Protein AF-A0ABC8RGM2-F1 (afdb_monomer)

Sequence (335 aa):
MASVHEFRGGFRAALRDLQGFHIFLLTLHQKLDSLLRAFLNIINRTSTGDFDKEDLVVAESLSQATGASHNCPSPPIKERIIADNHPDLMDSELQRTAPKSSSSGSKESSDSGSPISRDNWHGKMSKGSGEPLRSLRMTSKLRDFHKLAKVDVELNKELEQWNEMLKNDAVKLCQENNFHTGFFECSDSNCVVDAYELKVRLEHILERIALISDAANTEKPSSISTNLFIGGALAARSVYTLQHLGITHILCLCSNEIGQSDSQNPELFEYKNFSICDNEDTNINEIFEEAHDFIDHVEQLGGKVLIHCFEGRSRSATLVLAYLMLRKLVQITST

InterPro domains:
  IPR000340 Dual specificity phosphatase, catalytic domain [PF00782] (229-328)
  IPR000387 Tyrosine-specific protein phosphatases domain [PS50056] (285-335)
  IPR016130 Protein-tyrosine phosphatase, active site [PS00383] (307-317)
  IPR020422 Dual specificity protein phosphatase domain [PS50054] (220-335)
  IPR020422 Dual specificity protein phosphatase domain [SM00195] (220-335)
  IPR029021 Protein-tyrosine phosphatase-like [G3DSA:3.90.190.10] (196-333)
  IPR029021 Protein-tyrosine phosphatase-like [SSF52799] (220-327)
  IPR035010 Dual specificity protein phosphatase PHS1 [PTHR47100] (3-331)

Nearest PDB structures (foldseek):
  7y4d-assembly2_B  TM=9.338E-01  e=6.447E-07  Homo sapiens
  2wgp-assembly1_A  TM=9.511E-01  e=9.010E-07  Homo sapiens
  2r0b-assembly1_A  TM=9.206E-01  e=7.622E-07  Homo sapiens
  4d3q-assembly1_B  TM=9.339E-01  e=9.010E-07  Homo sapiens
  4jnb-assembly1_A  TM=8.686E-01  e=2.815E-04  Homo sapiens

Solvent-accessible surface area (backbone atoms only — not comparable to full-atom values): 20950 Å² total; per-residue (Å²): 110,68,70,62,52,50,49,56,49,51,54,56,46,55,54,58,67,41,46,66,56,50,54,51,52,51,51,48,34,52,47,39,50,52,53,50,52,56,48,51,52,52,56,49,55,62,73,66,61,81,78,78,81,90,74,90,82,92,76,89,81,91,79,91,81,88,83,90,83,89,82,87,85,86,88,83,90,86,89,86,88,87,86,84,89,86,87,89,87,87,86,91,80,90,82,89,86,84,86,89,88,87,87,86,84,81,90,81,88,83,91,87,80,83,86,76,86,91,72,87,81,92,68,98,78,76,98,73,85,57,57,72,64,52,48,56,53,45,55,49,54,50,53,53,49,58,56,50,32,73,74,38,70,67,52,29,51,56,48,50,55,48,51,51,49,45,42,69,58,43,52,45,51,26,59,79,65,73,50,84,76,92,55,92,74,71,82,97,60,63,62,68,45,44,47,50,56,47,34,56,51,42,52,58,49,52,54,49,51,50,56,54,52,53,59,67,56,43,42,83,56,46,75,80,48,101,40,40,28,40,22,17,28,38,25,72,65,18,56,74,60,37,56,73,71,54,42,39,34,40,38,34,37,24,61,44,73,94,32,42,70,79,70,79,52,62,93,65,36,50,80,47,76,68,52,42,66,97,53,93,86,52,76,67,71,81,49,49,63,66,50,40,55,51,54,51,51,36,51,74,72,71,38,17,38,38,34,20,15,59,79,36,69,54,73,30,42,53,50,53,48,51,46,55,47,56,65,44,52,75,65,71,64,88,131

Radius of gyration: 34.79 Å; Cα contacts (8 Å, |Δi|>4): 262; chains: 1; bounding box: 66×93×110 Å

Organism: NCBI:txid185542

pLDDT: mean 73.41, std 26.47, range [24.8, 98.5]

Structure (mmCIF, N/CA/C/O backbone):
data_AF-A0ABC8RGM2-F1
#
_entry.id   AF-A0ABC8RGM2-F1
#
loop_
_atom_site.group_PDB
_atom_site.id
_atom_site.type_symbol
_atom_site.label_atom_id
_atom_site.label_alt_id
_atom_site.label_comp_id
_atom_site.label_asym_id
_atom_site.label_entity_id
_atom_site.label_seq_id
_atom_site.pdbx_PDB_ins_code
_atom_site.Cartn_x
_atom_site.Cartn_y
_atom_site.Cartn_z
_atom_site.occupancy
_atom_site.B_iso_or_equiv
_atom_site.auth_seq_id
_atom_site.auth_comp_id
_atom_site.auth_asym_id
_atom_site.auth_atom_id
_atom_site.pdbx_PDB_model_num
ATOM 1 N N . MET A 1 1 ? 0.551 -19.928 19.605 1.00 62.25 1 MET A N 1
ATOM 2 C CA . MET A 1 1 ? 0.802 -18.477 19.784 1.00 62.25 1 MET A CA 1
ATOM 3 C C . MET A 1 1 ? 2.265 -18.119 19.545 1.00 62.25 1 MET A C 1
ATOM 5 O O . MET A 1 1 ? 2.509 -17.422 18.572 1.00 62.25 1 MET A O 1
ATOM 9 N N . ALA A 1 2 ? 3.224 -18.619 20.340 1.00 76.94 2 ALA A N 1
ATOM 10 C CA . ALA A 1 2 ? 4.649 -18.263 20.214 1.00 76.94 2 ALA A CA 1
ATOM 11 C C . ALA A 1 2 ? 5.220 -18.392 18.784 1.00 76.94 2 ALA A C 1
ATOM 13 O O . ALA A 1 2 ? 5.702 -17.405 18.243 1.00 76.94 2 ALA A O 1
ATOM 14 N N . SER A 1 3 ? 5.053 -19.545 18.126 1.00 79.12 3 SER A N 1
ATOM 15 C CA . SER A 1 3 ? 5.546 -19.786 16.756 1.00 79.12 3 SER A CA 1
ATOM 16 C C . SER A 1 3 ? 4.994 -18.816 15.699 1.00 79.12 3 SER A C 1
ATOM 18 O O . SER A 1 3 ? 5.707 -18.420 14.783 1.00 79.12 3 SER A O 1
ATOM 20 N N . VAL A 1 4 ? 3.736 -18.382 15.833 1.00 79.12 4 VAL A N 1
ATOM 21 C CA . VAL A 1 4 ? 3.117 -17.392 14.930 1.00 79.12 4 VAL A CA 1
ATOM 22 C C . VAL A 1 4 ? 3.703 -15.999 15.169 1.00 79.12 4 VAL A C 1
ATOM 24 O O . VAL A 1 4 ? 3.927 -15.252 14.219 1.00 79.12 4 VAL A O 1
ATOM 27 N N . HIS A 1 5 ? 3.975 -15.648 16.428 1.00 80.31 5 HIS A N 1
ATOM 28 C CA . HIS A 1 5 ? 4.626 -14.388 16.778 1.00 80.31 5 HIS A CA 1
ATOM 29 C C . HIS A 1 5 ? 6.078 -14.346 16.280 1.00 80.31 5 HIS A C 1
ATOM 31 O O . HIS A 1 5 ? 6.492 -13.359 15.677 1.00 80.31 5 HIS A O 1
ATOM 37 N N . GLU A 1 6 ? 6.824 -15.434 16.473 1.00 86.00 6 GLU A N 1
ATOM 38 C CA . GLU A 1 6 ? 8.200 -15.604 16.001 1.00 86.00 6 GLU A CA 1
ATOM 39 C C . GLU A 1 6 ? 8.291 -15.523 14.471 1.00 86.00 6 GLU A C 1
ATOM 41 O O . GLU A 1 6 ? 9.055 -14.709 13.952 1.00 86.00 6 GLU A O 1
ATOM 46 N N . PHE A 1 7 ? 7.425 -16.245 13.747 1.00 86.56 7 PHE A N 1
ATOM 47 C CA . PHE A 1 7 ? 7.317 -16.142 12.287 1.00 86.56 7 PHE A CA 1
ATOM 48 C C . PHE A 1 7 ? 7.040 -14.702 11.827 1.00 86.56 7 PHE A C 1
ATOM 50 O O . PHE A 1 7 ? 7.736 -14.186 10.954 1.00 86.56 7 PHE A O 1
ATOM 57 N N . ARG A 1 8 ? 6.071 -14.008 12.445 1.00 81.81 8 ARG A N 1
ATOM 58 C CA . ARG A 1 8 ? 5.766 -12.596 12.134 1.00 81.81 8 ARG A CA 1
ATOM 59 C C . ARG A 1 8 ? 6.917 -11.647 12.485 1.00 81.81 8 ARG A C 1
ATOM 61 O O . ARG A 1 8 ? 7.062 -10.606 11.847 1.00 81.81 8 ARG A O 1
ATOM 68 N N . GLY A 1 9 ? 7.716 -11.972 13.501 1.00 84.44 9 GLY A N 1
ATOM 69 C CA . GLY A 1 9 ? 8.935 -11.249 13.858 1.00 84.44 9 GLY A CA 1
ATOM 70 C C . GLY A 1 9 ? 10.013 -11.397 12.785 1.00 84.44 9 GLY A C 1
ATOM 71 O O . GLY A 1 9 ? 10.476 -10.391 12.249 1.00 84.44 9 GLY A O 1
ATOM 72 N N . GLY A 1 10 ? 10.346 -12.640 12.423 1.00 87.62 10 GLY A N 1
ATOM 73 C CA . GLY A 1 10 ? 11.334 -12.963 11.388 1.00 87.62 10 GLY A CA 1
ATOM 74 C C . GLY A 1 10 ? 10.945 -12.443 10.002 1.00 87.62 10 GLY A C 1
ATOM 75 O O . GLY A 1 10 ? 11.763 -11.826 9.328 1.00 87.62 10 GLY A O 1
ATOM 76 N N . PHE A 1 11 ? 9.676 -12.579 9.610 1.00 86.69 11 PHE A N 1
ATOM 77 C CA . PHE A 1 11 ? 9.160 -12.047 8.345 1.00 86.69 11 PHE A CA 1
ATOM 78 C C . PHE A 1 11 ? 9.291 -10.517 8.259 1.00 86.69 11 PHE A C 1
ATOM 80 O O . PHE A 1 11 ? 9.793 -9.988 7.268 1.00 86.69 11 PHE A O 1
ATOM 87 N N . ARG A 1 12 ? 8.931 -9.793 9.331 1.00 85.69 12 ARG A N 1
ATOM 88 C CA . ARG A 1 12 ? 9.128 -8.334 9.405 1.00 85.69 12 ARG A CA 1
ATOM 89 C C . ARG A 1 12 ? 10.605 -7.932 9.487 1.00 85.69 12 ARG A C 1
ATOM 91 O O . ARG A 1 12 ? 10.917 -6.802 9.132 1.00 85.69 12 ARG A O 1
ATOM 98 N N . ALA A 1 13 ? 11.502 -8.806 9.951 1.00 86.25 13 ALA A N 1
ATOM 99 C CA . ALA A 1 13 ? 12.946 -8.573 9.899 1.00 86.25 13 ALA A CA 1
ATOM 100 C C . ALA A 1 13 ? 13.480 -8.685 8.466 1.00 86.25 13 ALA A C 1
ATOM 102 O O . ALA A 1 13 ? 14.018 -7.705 7.960 1.00 86.25 13 ALA A O 1
ATOM 103 N N . ALA A 1 14 ? 13.188 -9.791 7.777 1.00 86.12 14 ALA A N 1
ATOM 104 C CA . ALA A 1 14 ? 13.587 -10.002 6.385 1.00 86.12 14 ALA A CA 1
ATOM 105 C C . ALA A 1 14 ? 13.099 -8.883 5.440 1.00 86.12 14 ALA A C 1
ATOM 107 O O . ALA A 1 14 ? 13.785 -8.532 4.485 1.00 86.12 14 ALA A O 1
ATOM 108 N N . LEU A 1 15 ? 11.938 -8.275 5.717 1.00 85.06 15 LEU A N 1
ATOM 109 C CA . LEU A 1 15 ? 11.440 -7.124 4.952 1.00 85.06 15 LEU A CA 1
ATOM 110 C C . LEU A 1 15 ? 12.195 -5.813 5.213 1.00 85.06 15 LEU A C 1
ATOM 112 O O . LEU A 1 15 ? 12.282 -4.988 4.307 1.00 85.06 15 LEU A O 1
ATOM 116 N N . ARG A 1 16 ? 12.776 -5.619 6.405 1.00 84.12 16 ARG A N 1
ATOM 117 C CA . ARG A 1 16 ? 13.704 -4.499 6.647 1.00 84.12 16 ARG A CA 1
ATOM 118 C C . ARG A 1 16 ? 15.019 -4.723 5.910 1.00 84.12 16 ARG A C 1
ATOM 120 O O . ARG A 1 16 ? 15.523 -3.796 5.288 1.00 84.12 16 ARG A O 1
ATOM 127 N N . ASP A 1 17 ? 15.516 -5.957 5.897 1.00 83.81 17 ASP A N 1
ATOM 128 C CA . ASP A 1 17 ? 16.730 -6.316 5.155 1.00 83.81 17 ASP A CA 1
ATOM 129 C C . ASP A 1 17 ? 16.524 -6.139 3.633 1.00 83.81 17 ASP A C 1
ATOM 131 O O . ASP A 1 17 ? 17.412 -5.669 2.920 1.00 83.81 17 ASP A O 1
ATOM 135 N N . LEU A 1 18 ? 15.307 -6.403 3.137 1.00 85.44 18 LEU A N 1
ATOM 136 C CA . LEU A 1 18 ? 14.903 -6.157 1.748 1.00 85.44 18 LEU A CA 1
ATOM 137 C C . LEU A 1 18 ? 14.830 -4.661 1.378 1.00 85.44 18 LEU A C 1
ATOM 139 O O . LEU A 1 18 ? 14.881 -4.331 0.193 1.00 85.44 18 LEU A O 1
ATOM 143 N N . GLN A 1 19 ? 14.729 -3.742 2.347 1.00 84.88 19 GLN A N 1
ATOM 144 C CA . GLN A 1 19 ? 14.492 -2.315 2.089 1.00 84.88 19 GLN A CA 1
ATOM 145 C C . GLN A 1 19 ? 15.606 -1.669 1.248 1.00 84.88 19 GLN A C 1
ATOM 147 O O . GLN A 1 19 ? 15.312 -0.908 0.325 1.00 84.88 19 GLN A O 1
ATOM 152 N N . GLY A 1 20 ? 16.875 -2.001 1.513 1.00 85.25 20 GLY A N 1
ATOM 153 C CA . GLY A 1 20 ? 18.005 -1.497 0.721 1.00 85.25 20 GLY A CA 1
ATOM 154 C C . GLY A 1 20 ? 17.946 -1.965 -0.737 1.00 85.25 20 GLY A C 1
ATOM 155 O O . GLY A 1 20 ? 18.106 -1.168 -1.662 1.00 85.25 20 GLY A O 1
ATOM 156 N N . PHE A 1 21 ? 17.614 -3.241 -0.949 1.00 89.44 21 PHE A N 1
ATOM 157 C CA . PHE A 1 21 ? 17.437 -3.805 -2.287 1.00 89.44 21 PHE A CA 1
ATOM 158 C C . PHE A 1 21 ? 16.212 -3.217 -3.005 1.00 89.44 21 PHE A C 1
ATOM 160 O O . PHE A 1 21 ? 16.280 -2.922 -4.195 1.00 89.44 21 PHE A O 1
ATOM 167 N N . HIS A 1 22 ? 15.114 -2.956 -2.291 1.00 91.69 22 HIS A N 1
ATOM 168 C CA . HIS A 1 22 ? 13.931 -2.295 -2.847 1.00 91.69 22 HIS A CA 1
ATOM 169 C C . HIS A 1 22 ? 14.238 -0.877 -3.360 1.00 91.69 22 HIS A C 1
ATOM 171 O O . HIS A 1 22 ? 13.825 -0.533 -4.467 1.00 91.69 22 HIS A O 1
ATOM 177 N N . ILE A 1 23 ? 15.017 -0.080 -2.614 1.00 93.19 23 ILE A N 1
ATOM 178 C CA . ILE A 1 23 ? 15.467 1.257 -3.046 1.00 93.19 23 ILE A CA 1
ATOM 179 C C . ILE A 1 23 ? 16.320 1.163 -4.322 1.00 93.19 23 ILE A C 1
ATOM 181 O O . ILE A 1 23 ? 16.121 1.941 -5.259 1.00 93.19 23 ILE A O 1
ATOM 185 N N . PHE A 1 24 ? 17.227 0.185 -4.396 1.00 95.38 24 PHE A N 1
ATOM 186 C CA . PHE A 1 24 ? 18.003 -0.090 -5.607 1.00 95.38 24 PHE A CA 1
ATOM 187 C C . PHE A 1 24 ? 17.099 -0.438 -6.807 1.00 95.38 24 PHE A C 1
ATOM 189 O O . PHE A 1 24 ? 17.214 0.192 -7.860 1.00 95.38 24 PHE A O 1
ATOM 196 N N . LEU A 1 25 ? 16.150 -1.370 -6.644 1.00 95.81 25 LEU A N 1
ATOM 197 C CA . LEU A 1 25 ? 15.228 -1.779 -7.714 1.00 95.81 25 LEU A CA 1
ATOM 198 C C . LEU A 1 25 ? 14.332 -0.623 -8.193 1.00 95.81 25 LEU A C 1
ATOM 200 O O . LEU A 1 25 ? 14.119 -0.484 -9.398 1.00 95.81 25 LEU A O 1
ATOM 204 N N . LEU A 1 26 ? 13.845 0.223 -7.275 1.00 96.44 26 LEU A N 1
ATOM 205 C CA . LEU A 1 26 ? 13.111 1.453 -7.602 1.00 96.44 26 LEU A CA 1
ATOM 206 C C . LEU A 1 26 ? 13.970 2.405 -8.441 1.00 96.44 26 LEU A C 1
ATOM 208 O O . LEU A 1 26 ? 13.517 2.903 -9.470 1.00 96.44 26 LEU A O 1
ATOM 212 N N . THR A 1 27 ? 15.218 2.632 -8.026 1.00 97.44 27 THR A N 1
ATOM 213 C CA . THR A 1 27 ? 16.155 3.531 -8.719 1.00 97.44 27 THR A CA 1
ATOM 214 C C . THR A 1 27 ? 16.462 3.030 -10.132 1.00 97.44 27 THR A C 1
ATOM 216 O O . THR A 1 27 ? 16.439 3.806 -11.091 1.00 97.44 27 THR A O 1
ATOM 219 N N . LEU A 1 28 ? 16.692 1.721 -10.286 1.00 97.50 28 LEU A N 1
ATOM 220 C CA . LEU A 1 28 ? 16.926 1.087 -11.582 1.00 97.50 28 LEU A CA 1
ATOM 221 C C . LEU A 1 28 ? 15.691 1.174 -12.495 1.00 97.50 28 LEU A C 1
ATOM 223 O O . LEU A 1 28 ? 15.823 1.540 -13.664 1.00 97.50 28 LEU A O 1
ATOM 227 N N . HIS A 1 29 ? 14.489 0.903 -11.969 1.00 97.81 29 HIS A N 1
ATOM 228 C CA . HIS A 1 29 ? 13.231 1.054 -12.714 1.00 97.81 29 HIS A CA 1
ATOM 229 C C . HIS A 1 29 ?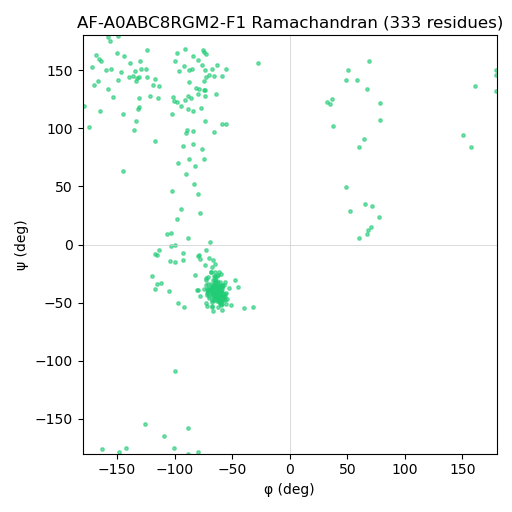 13.018 2.497 -13.187 1.00 97.81 29 HIS A C 1
ATOM 231 O O . HIS A 1 29 ? 12.742 2.704 -14.367 1.00 97.81 29 HIS A O 1
ATOM 237 N N . GLN A 1 30 ? 13.232 3.490 -12.318 1.00 97.88 30 GLN A N 1
ATOM 238 C CA . GLN A 1 30 ? 13.099 4.911 -12.662 1.00 97.88 30 GLN A CA 1
ATOM 239 C C . GLN A 1 30 ? 14.084 5.350 -13.754 1.00 97.88 30 GLN A C 1
ATOM 241 O O . GLN A 1 30 ? 13.695 6.076 -14.673 1.00 97.88 30 GLN A O 1
ATOM 246 N N . LYS A 1 31 ? 15.346 4.896 -13.693 1.00 97.62 31 LYS A N 1
ATOM 247 C CA . LYS A 1 31 ? 16.336 5.165 -14.748 1.00 97.62 31 LYS A CA 1
ATOM 248 C C . LYS A 1 31 ? 15.927 4.537 -16.080 1.00 97.62 31 LYS A C 1
ATOM 250 O O . LYS A 1 31 ? 15.906 5.238 -17.088 1.00 97.62 31 LYS A O 1
ATOM 255 N N . LEU A 1 32 ? 15.545 3.257 -16.085 1.00 97.19 32 LEU A N 1
ATOM 256 C CA . LEU A 1 32 ? 15.083 2.566 -17.295 1.00 97.19 32 LEU A CA 1
ATOM 257 C C . LEU A 1 32 ? 13.829 3.223 -17.888 1.00 97.19 32 LEU A C 1
ATOM 259 O O . LEU A 1 32 ? 13.763 3.422 -19.097 1.00 97.19 32 LEU A O 1
ATOM 263 N N . ASP A 1 33 ? 12.863 3.620 -17.059 1.00 96.94 33 ASP A N 1
ATOM 264 C CA . ASP A 1 33 ? 11.657 4.324 -17.504 1.00 96.94 33 ASP A CA 1
ATOM 265 C C . ASP A 1 33 ? 11.976 5.700 -18.121 1.00 96.94 33 ASP A C 1
ATOM 267 O O . ASP A 1 33 ? 11.432 6.052 -19.167 1.00 96.94 33 ASP A O 1
ATOM 271 N N . SER A 1 34 ? 12.915 6.451 -17.533 1.00 97.31 34 SER A N 1
ATOM 272 C CA . SER A 1 34 ? 13.406 7.718 -18.095 1.00 97.31 34 SER A CA 1
ATOM 273 C C . SER A 1 34 ? 14.091 7.520 -19.455 1.00 97.31 34 SER A C 1
ATOM 275 O O . SER A 1 34 ? 13.760 8.205 -20.427 1.00 97.31 34 SER A O 1
ATOM 277 N N . LEU A 1 35 ? 14.986 6.530 -19.557 1.00 96.12 35 LEU A N 1
ATOM 278 C CA . LEU A 1 35 ? 15.671 6.165 -20.801 1.00 96.12 35 LEU A CA 1
ATOM 279 C C . LEU A 1 35 ? 14.677 5.734 -21.888 1.00 96.12 35 LEU A C 1
ATOM 281 O O . LEU A 1 35 ? 14.774 6.186 -23.028 1.00 96.12 35 LEU A O 1
ATOM 285 N N . LEU A 1 36 ? 13.688 4.906 -21.548 1.00 95.12 36 LEU A N 1
ATOM 286 C CA . LEU A 1 36 ? 12.663 4.449 -22.489 1.00 95.12 36 LEU A CA 1
ATOM 287 C C . LEU A 1 36 ? 11.724 5.587 -22.915 1.00 95.12 36 LEU A C 1
ATOM 289 O O . LEU A 1 36 ? 11.337 5.641 -24.081 1.00 95.12 36 LEU A O 1
ATOM 293 N N . ARG A 1 37 ? 11.412 6.547 -22.032 1.00 94.62 37 ARG A N 1
ATOM 294 C CA . ARG A 1 37 ? 10.703 7.784 -22.412 1.00 94.62 37 ARG A CA 1
ATOM 295 C C . ARG A 1 37 ? 11.515 8.627 -23.401 1.00 94.62 37 ARG A C 1
ATOM 297 O O . ARG A 1 37 ? 10.947 9.093 -24.387 1.00 94.62 37 ARG A O 1
ATOM 304 N N . ALA A 1 38 ? 12.827 8.769 -23.199 1.00 93.06 38 ALA A N 1
ATOM 305 C CA . ALA A 1 38 ? 13.705 9.429 -24.169 1.00 93.06 38 ALA A CA 1
ATOM 306 C C . ALA A 1 38 ? 13.737 8.682 -25.518 1.00 93.06 38 ALA A C 1
ATOM 308 O O . ALA A 1 38 ? 13.621 9.310 -26.570 1.00 93.06 38 ALA A O 1
ATOM 309 N N . PHE A 1 39 ? 13.786 7.345 -25.498 1.00 92.19 39 PHE A N 1
ATOM 310 C CA . PHE A 1 39 ? 13.741 6.529 -26.714 1.00 92.19 39 PHE A CA 1
ATOM 311 C C . PHE A 1 39 ? 12.421 6.667 -27.481 1.00 92.19 39 PHE A C 1
ATOM 313 O O . PHE A 1 39 ? 12.408 6.787 -28.703 1.00 92.19 39 PHE A O 1
ATOM 320 N N . LEU A 1 40 ? 11.284 6.699 -26.781 1.00 90.12 40 LEU A N 1
ATOM 321 C CA . LEU A 1 40 ? 9.981 6.897 -27.419 1.00 90.12 40 LEU A CA 1
ATOM 322 C C . LEU A 1 40 ? 9.896 8.246 -28.153 1.00 90.12 40 LEU A C 1
ATOM 324 O O . LEU A 1 40 ? 9.252 8.311 -29.200 1.00 90.12 40 LEU A O 1
ATOM 328 N N . ASN A 1 41 ? 10.582 9.287 -27.670 1.00 88.75 41 ASN A N 1
ATOM 329 C CA . ASN A 1 41 ? 10.670 10.572 -28.370 1.00 88.75 41 ASN A CA 1
ATOM 330 C C . ASN A 1 41 ? 11.473 10.476 -29.680 1.00 88.75 41 ASN A C 1
ATOM 332 O O . ASN A 1 41 ? 11.071 11.101 -30.660 1.00 88.75 41 ASN A O 1
ATOM 336 N N . ILE A 1 42 ? 12.541 9.666 -29.724 1.00 88.50 42 ILE A N 1
ATOM 337 C CA . ILE A 1 42 ? 13.277 9.341 -30.962 1.00 88.50 42 ILE A CA 1
ATOM 338 C C . ILE A 1 42 ? 12.324 8.687 -31.972 1.00 88.50 42 ILE A C 1
ATOM 340 O O . ILE A 1 42 ? 12.093 9.250 -33.040 1.00 88.50 42 ILE A O 1
ATOM 344 N N . ILE A 1 43 ? 11.663 7.578 -31.599 1.00 86.56 43 ILE A N 1
ATOM 345 C CA . ILE A 1 43 ? 10.723 6.874 -32.497 1.00 86.56 43 ILE A CA 1
ATOM 346 C C . ILE A 1 43 ? 9.621 7.814 -33.013 1.00 86.56 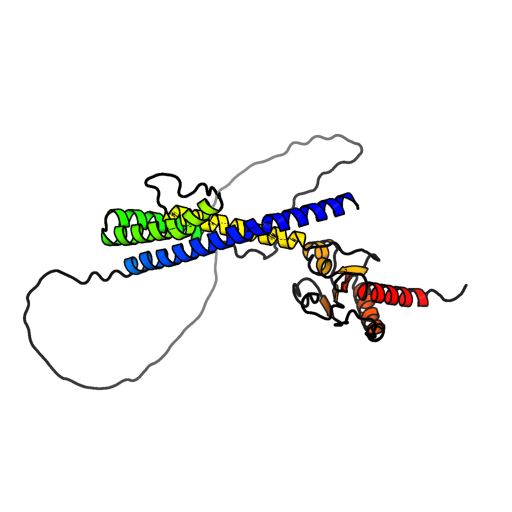43 ILE A C 1
ATOM 348 O O . ILE A 1 43 ? 9.220 7.738 -34.176 1.00 86.56 43 ILE A O 1
ATOM 352 N N . ASN A 1 44 ? 9.090 8.673 -32.140 1.00 83.88 44 ASN A N 1
ATOM 353 C CA . ASN A 1 44 ? 8.005 9.576 -32.506 1.00 83.88 44 ASN A CA 1
ATOM 354 C C . ASN A 1 44 ? 8.473 10.630 -33.521 1.00 83.88 44 ASN A C 1
ATOM 356 O O . ASN A 1 44 ? 7.770 10.820 -34.513 1.00 83.88 44 ASN A O 1
ATOM 360 N N . ARG A 1 45 ? 9.669 11.222 -33.345 1.00 81.81 45 ARG A N 1
ATOM 361 C CA . ARG A 1 45 ? 10.280 12.142 -34.327 1.00 81.81 45 ARG A CA 1
ATOM 362 C C . ARG A 1 45 ? 10.412 11.489 -35.704 1.00 81.81 45 ARG A C 1
ATOM 364 O O . ARG A 1 45 ? 10.004 12.098 -36.688 1.00 81.81 45 ARG A O 1
ATOM 371 N N . THR A 1 46 ? 10.876 10.237 -35.765 1.00 71.19 46 THR A N 1
ATOM 372 C CA . THR A 1 46 ? 10.958 9.459 -37.016 1.00 71.19 46 THR A CA 1
ATOM 373 C C . THR A 1 46 ? 9.587 9.257 -37.671 1.00 71.19 46 THR A C 1
ATOM 375 O O . THR A 1 46 ? 9.461 9.325 -38.889 1.00 71.19 46 THR A O 1
ATOM 378 N N . SER A 1 47 ? 8.535 9.013 -36.878 1.00 64.69 47 SER A N 1
ATOM 379 C CA . SER A 1 47 ? 7.183 8.760 -37.406 1.00 64.69 47 SER A CA 1
ATOM 380 C C . SER A 1 47 ? 6.466 10.000 -37.956 1.00 64.69 47 SER A C 1
ATOM 382 O O . SER A 1 47 ? 5.513 9.858 -38.717 1.00 64.69 47 SER A O 1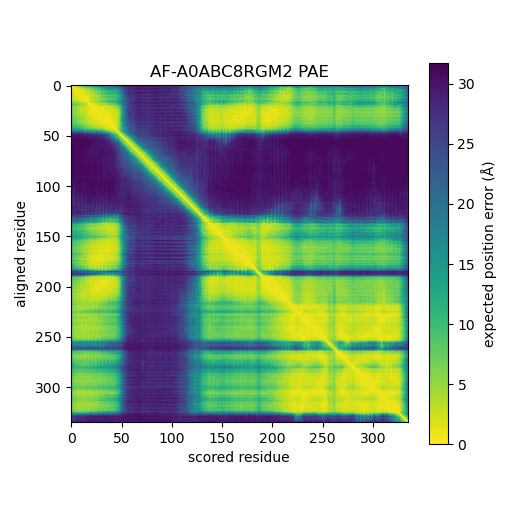
ATOM 384 N N . THR A 1 48 ? 6.931 11.198 -37.597 1.00 56.97 48 THR A N 1
ATOM 385 C CA . THR A 1 48 ? 6.485 12.493 -38.142 1.00 56.97 48 THR A CA 1
ATOM 386 C C . THR A 1 48 ? 7.422 13.023 -39.234 1.00 56.97 48 THR A C 1
ATOM 388 O O . THR A 1 48 ? 7.466 14.227 -39.455 1.00 56.97 48 THR A O 1
ATOM 391 N N . GLY A 1 49 ? 8.199 12.140 -39.875 1.00 50.91 49 GLY A N 1
ATOM 392 C CA . GLY A 1 49 ? 9.241 12.480 -40.844 1.00 50.91 49 GLY A CA 1
ATOM 393 C C . GLY A 1 49 ? 8.757 13.338 -42.013 1.00 50.91 49 GLY A C 1
ATOM 394 O O . GLY A 1 49 ? 8.148 12.842 -42.961 1.00 50.91 49 GLY A O 1
ATOM 395 N N . ASP A 1 50 ? 9.097 14.618 -41.927 1.00 42.22 50 ASP A N 1
ATOM 396 C CA . ASP A 1 50 ? 9.063 15.602 -42.996 1.00 42.22 50 ASP A CA 1
ATOM 397 C C . ASP A 1 50 ? 10.106 15.214 -44.061 1.00 42.22 50 ASP A C 1
ATOM 399 O O . ASP A 1 50 ? 11.302 15.457 -43.903 1.00 42.22 50 ASP A O 1
ATOM 403 N N . PHE A 1 51 ? 9.666 14.525 -45.118 1.00 43.59 51 PHE A N 1
ATOM 404 C CA . PHE A 1 51 ? 10.468 14.319 -46.326 1.00 43.59 51 PHE A CA 1
ATOM 405 C C . PHE A 1 51 ? 10.243 15.505 -47.259 1.00 43.59 51 PHE A C 1
ATOM 407 O O . PHE A 1 51 ? 9.535 15.395 -48.267 1.00 43.59 51 PHE A O 1
ATOM 414 N N . ASP A 1 52 ? 10.823 16.647 -46.894 1.00 39.53 52 ASP A N 1
ATOM 415 C CA . ASP A 1 52 ? 10.801 17.818 -47.756 1.00 39.53 52 ASP A CA 1
ATOM 416 C C . ASP A 1 52 ? 11.585 17.501 -49.041 1.00 39.53 52 ASP A C 1
ATOM 418 O O . ASP A 1 52 ? 12.672 16.916 -49.020 1.00 39.53 52 ASP A O 1
ATOM 422 N N . LYS A 1 53 ? 10.959 17.772 -50.187 1.00 38.72 53 LYS A N 1
ATOM 423 C CA . LYS A 1 53 ? 11.362 17.189 -51.473 1.00 38.72 53 LYS A CA 1
ATOM 424 C C . LYS A 1 53 ? 12.609 17.861 -52.042 1.00 38.72 53 LYS A C 1
ATOM 426 O O . LYS A 1 53 ? 12.523 18.984 -52.535 1.00 38.72 53 LYS A O 1
ATOM 431 N N . GLU A 1 54 ? 13.686 17.101 -52.190 1.00 43.75 54 GLU A N 1
ATOM 432 C CA . GLU A 1 54 ? 14.591 17.292 -53.324 1.00 43.75 54 GLU A CA 1
ATOM 433 C C . GLU A 1 54 ? 14.132 16.401 -54.485 1.00 43.75 54 GLU A C 1
ATOM 435 O O . GLU A 1 54 ? 14.460 15.221 -54.527 1.00 43.75 54 GLU A O 1
ATOM 440 N N . ASP A 1 55 ? 13.357 16.964 -55.421 1.00 33.38 55 ASP A N 1
ATOM 441 C CA . ASP A 1 55 ? 13.648 16.761 -56.847 1.00 33.38 55 ASP A CA 1
ATOM 442 C C . ASP A 1 55 ? 12.935 17.772 -57.767 1.00 33.38 55 ASP A C 1
ATOM 444 O O . ASP A 1 55 ? 11.941 18.406 -57.404 1.00 33.38 55 ASP A O 1
ATOM 448 N N . LEU A 1 56 ? 13.500 17.937 -58.965 1.00 36.78 56 LEU A N 1
ATOM 449 C CA . LEU A 1 56 ? 13.210 18.984 -59.954 1.00 36.78 56 LEU A CA 1
ATOM 450 C C . LEU A 1 56 ? 11.729 19.093 -60.391 1.00 36.78 56 LEU A C 1
ATOM 452 O O . LEU A 1 56 ? 11.048 18.088 -60.572 1.00 36.78 56 LEU A O 1
ATOM 456 N N . VAL A 1 57 ? 11.305 20.309 -60.776 1.00 29.53 57 VAL A N 1
ATOM 457 C CA . VAL A 1 57 ? 10.944 20.648 -62.178 1.00 29.53 57 VAL A CA 1
ATOM 458 C C . VAL A 1 57 ? 10.734 22.163 -62.349 1.00 29.53 57 VAL A C 1
ATOM 460 O O . VAL A 1 57 ? 10.098 22.828 -61.537 1.00 29.53 57 VAL A O 1
ATOM 463 N N . VAL A 1 58 ? 11.259 22.699 -63.454 1.00 35.47 58 VAL A N 1
ATOM 464 C CA . VAL A 1 58 ? 11.026 24.071 -63.930 1.00 35.47 58 VAL A CA 1
ATOM 465 C C . VAL A 1 58 ? 9.619 24.201 -64.519 1.00 35.47 58 VAL A C 1
ATOM 467 O O . VAL A 1 58 ? 9.289 23.479 -65.457 1.00 35.47 58 VAL A O 1
ATOM 470 N N . ALA A 1 59 ? 8.845 25.189 -64.067 1.00 26.89 59 ALA A N 1
ATOM 471 C CA . ALA A 1 59 ? 7.788 25.802 -64.872 1.00 26.89 59 ALA A CA 1
ATOM 472 C C . ALA A 1 59 ? 7.518 27.243 -64.414 1.00 26.89 59 ALA A C 1
ATOM 474 O O . ALA A 1 59 ? 7.257 27.507 -63.241 1.00 26.89 59 ALA A O 1
ATOM 475 N N . GLU A 1 60 ? 7.565 28.178 -65.358 1.00 28.78 60 GLU A N 1
ATOM 476 C CA . GLU A 1 60 ? 7.086 29.546 -65.173 1.00 28.78 60 GLU A CA 1
ATOM 477 C C . GLU A 1 60 ? 5.561 29.554 -64.974 1.00 28.78 60 GLU A C 1
ATOM 479 O O . GLU A 1 60 ? 4.843 28.828 -65.662 1.00 28.78 60 GLU A O 1
ATOM 484 N N . SER A 1 61 ? 5.036 30.462 -64.147 1.00 28.27 61 SER A N 1
ATOM 485 C CA . SER A 1 61 ? 4.190 31.558 -64.660 1.00 28.27 61 SER A CA 1
ATOM 486 C C . SER A 1 61 ? 3.682 32.474 -63.551 1.00 28.27 61 SER A C 1
ATOM 488 O O . SER A 1 61 ? 3.117 32.055 -62.544 1.00 28.27 61 SER A O 1
ATOM 490 N N . LEU A 1 62 ? 3.841 33.768 -63.799 1.00 26.67 62 LEU A N 1
ATOM 491 C CA . LEU A 1 62 ? 3.314 34.867 -63.005 1.00 26.67 62 LEU A CA 1
ATOM 492 C C . LEU A 1 62 ? 1.829 35.101 -63.337 1.00 26.67 62 LEU A C 1
ATOM 494 O O . LEU A 1 62 ? 1.501 35.313 -64.501 1.00 26.67 62 LEU A O 1
ATOM 498 N N . SER A 1 63 ? 0.941 35.182 -62.342 1.00 30.48 63 SER A N 1
ATOM 499 C CA . SER A 1 63 ? -0.229 36.081 -62.419 1.00 30.48 63 SER A CA 1
ATOM 500 C C . SER A 1 63 ? -0.897 36.300 -61.058 1.00 30.48 63 SER A C 1
ATOM 502 O O . SER A 1 63 ? -1.473 35.400 -60.456 1.00 30.48 63 SER A O 1
ATOM 504 N N . GLN A 1 64 ? -0.848 37.546 -60.585 1.00 29.27 64 GLN A N 1
ATOM 505 C CA . GLN A 1 64 ? -1.756 38.042 -59.554 1.00 29.27 64 GLN A CA 1
ATOM 506 C C . GLN A 1 64 ? -3.137 38.287 -60.176 1.00 29.27 64 GLN A C 1
ATOM 508 O O . GLN A 1 64 ? -3.222 38.875 -61.253 1.00 29.27 64 GLN A O 1
ATOM 513 N N . ALA A 1 65 ? -4.210 37.960 -59.456 1.00 27.61 65 ALA A N 1
ATOM 514 C CA . ALA A 1 65 ? -5.520 38.567 -59.674 1.00 27.61 65 ALA A CA 1
ATOM 515 C C . ALA A 1 65 ? -6.249 38.727 -58.333 1.00 27.61 65 ALA A C 1
ATOM 517 O O . ALA A 1 65 ? -6.612 37.758 -57.670 1.00 27.61 65 ALA A O 1
ATOM 518 N N . THR A 1 66 ? -6.428 39.978 -57.921 1.00 26.80 66 THR A N 1
ATOM 519 C CA . THR A 1 66 ? -7.233 40.388 -56.769 1.00 26.80 66 THR A CA 1
ATOM 520 C C . THR A 1 66 ? -8.729 40.249 -57.067 1.00 26.80 66 THR A C 1
ATOM 522 O O . THR A 1 66 ? -9.178 40.553 -58.168 1.00 26.80 66 THR A O 1
ATOM 525 N N . GLY A 1 67 ? -9.529 39.857 -56.071 1.00 27.22 67 GLY A N 1
ATOM 526 C CA . GLY A 1 67 ? -10.990 39.812 -56.206 1.00 27.22 67 GLY A CA 1
ATOM 527 C C . GLY A 1 67 ? -11.689 39.470 -54.893 1.00 27.22 67 GLY A C 1
ATOM 528 O O . GLY A 1 67 ? -11.720 38.314 -54.488 1.00 27.22 67 GLY A O 1
ATOM 529 N N . ALA A 1 68 ? -12.233 40.478 -54.211 1.00 26.84 68 ALA A N 1
ATOM 530 C CA . ALA A 1 68 ? -12.963 40.309 -52.956 1.00 26.84 68 ALA A CA 1
ATOM 531 C C . ALA A 1 68 ? -14.444 39.958 -53.187 1.00 26.84 68 ALA A C 1
ATOM 533 O O . ALA A 1 68 ? -15.034 40.453 -54.142 1.00 26.84 68 ALA A O 1
ATOM 534 N N . SER A 1 69 ? -15.068 39.222 -52.256 1.00 26.27 69 SER A N 1
ATOM 535 C CA . SER A 1 69 ? -16.396 39.568 -51.708 1.00 26.27 69 SER A CA 1
ATOM 536 C C . SER A 1 69 ? -16.779 38.673 -50.517 1.00 26.27 69 SER A C 1
ATOM 538 O O . SER A 1 69 ? -16.346 37.529 -50.411 1.00 26.27 69 SER A O 1
ATOM 540 N N . HIS A 1 70 ? -17.612 39.210 -49.627 1.00 28.34 70 HIS A N 1
ATOM 541 C CA . HIS A 1 70 ? -18.126 38.568 -48.416 1.00 28.34 70 HIS A CA 1
ATOM 542 C C . HIS A 1 70 ? -19.410 37.757 -48.685 1.00 28.34 70 HIS A C 1
ATOM 544 O O . HIS A 1 70 ? -20.223 38.177 -49.506 1.00 28.34 70 HIS A O 1
ATOM 550 N N . ASN A 1 71 ? -19.657 36.684 -47.915 1.00 27.69 71 ASN A N 1
ATOM 551 C CA . ASN A 1 71 ? -20.776 36.584 -46.945 1.00 27.69 71 ASN A CA 1
ATOM 552 C C . ASN A 1 71 ? -21.123 35.134 -46.541 1.00 27.69 71 ASN A C 1
ATOM 554 O O . ASN A 1 71 ? -21.286 34.259 -47.385 1.00 27.69 71 ASN A O 1
ATOM 558 N N . CYS A 1 72 ? -21.355 34.923 -45.240 1.00 26.77 72 CYS A N 1
ATOM 559 C CA . CYS A 1 72 ? -22.178 33.821 -44.708 1.00 26.77 72 CYS A CA 1
ATOM 560 C C . CYS A 1 72 ? -23.678 34.201 -44.834 1.00 26.77 72 CYS A C 1
ATOM 562 O O . CYS A 1 72 ? -23.965 35.400 -44.916 1.00 26.77 72 CYS A O 1
ATOM 564 N N . PRO A 1 73 ? -24.648 33.257 -44.823 1.00 34.50 73 PRO A N 1
ATOM 565 C CA . PRO A 1 73 ? -25.115 32.679 -43.549 1.00 34.50 73 PRO A CA 1
ATOM 566 C C . PRO A 1 73 ? -25.597 31.200 -43.604 1.00 34.50 73 PRO A C 1
ATOM 568 O O . PRO A 1 73 ? -25.548 30.537 -44.634 1.00 34.50 73 PRO A O 1
ATOM 571 N N . SER A 1 74 ? -26.039 30.699 -42.442 1.00 27.16 74 SER A N 1
ATOM 572 C CA . SER A 1 74 ? -26.392 29.298 -42.115 1.00 27.16 74 SER A CA 1
ATOM 573 C C . SER A 1 74 ? -27.877 28.913 -42.423 1.00 27.16 74 SER A C 1
ATOM 575 O O . SER A 1 74 ? -28.506 29.577 -43.240 1.00 27.16 74 SER A O 1
ATOM 577 N N . PRO A 1 75 ? -28.474 27.867 -41.792 1.00 52.97 75 PRO A N 1
ATOM 578 C CA . PRO A 1 75 ? -28.748 26.509 -42.312 1.00 52.97 75 PRO A CA 1
ATOM 579 C C . PRO A 1 75 ? -30.274 26.252 -42.554 1.00 52.97 75 PRO A C 1
ATOM 581 O O . PRO A 1 75 ? -31.015 27.236 -42.559 1.00 52.97 75 PRO A O 1
ATOM 584 N N . PRO A 1 76 ? -30.808 25.004 -42.743 1.00 39.12 76 PRO A N 1
ATOM 585 C CA . PRO A 1 76 ? -31.191 24.161 -41.577 1.00 39.12 76 PRO A CA 1
ATOM 586 C C . PRO A 1 76 ? -31.349 22.609 -41.757 1.00 39.12 76 PRO A C 1
ATOM 588 O O . PRO A 1 76 ? -31.802 22.103 -42.775 1.00 39.12 76 PRO A O 1
ATOM 591 N N . ILE A 1 77 ? -31.076 21.869 -40.669 1.00 28.44 77 ILE A N 1
ATOM 592 C CA . ILE A 1 77 ? -31.918 20.841 -39.987 1.00 28.44 77 ILE A CA 1
ATOM 593 C C . ILE A 1 77 ? -32.898 19.955 -40.814 1.00 28.44 77 ILE A C 1
ATOM 595 O O . ILE A 1 77 ? -33.924 20.462 -41.268 1.00 28.44 77 ILE A O 1
ATOM 599 N N . LYS A 1 78 ? -32.753 18.607 -40.742 1.00 28.28 78 LYS A N 1
ATOM 600 C CA . LYS A 1 78 ? -33.774 17.717 -40.108 1.00 28.28 78 LYS A CA 1
ATOM 601 C C . LYS A 1 78 ? -33.339 16.270 -39.814 1.00 28.28 78 LYS A C 1
ATOM 603 O O . LYS A 1 78 ? -32.703 15.613 -40.626 1.00 28.28 78 LYS A O 1
ATOM 608 N N . GLU A 1 79 ? -33.777 15.778 -38.656 1.00 27.84 79 GLU A N 1
ATOM 609 C CA . GLU A 1 79 ? -33.676 14.392 -38.175 1.00 27.84 79 GLU A CA 1
ATOM 610 C C . GLU A 1 79 ? -34.822 13.508 -38.709 1.00 27.84 79 GLU A C 1
ATOM 612 O O . GLU A 1 79 ? -35.909 14.021 -39.002 1.00 27.84 79 GLU A O 1
ATOM 617 N N . ARG A 1 80 ? -34.658 12.173 -38.646 1.00 26.83 80 ARG A N 1
ATOM 618 C CA . ARG A 1 80 ? -35.724 11.268 -38.159 1.00 26.83 80 ARG A CA 1
ATOM 619 C C . ARG A 1 80 ? -35.182 9.916 -37.659 1.00 26.83 80 ARG A C 1
ATOM 621 O O . ARG A 1 80 ? -34.400 9.263 -38.336 1.00 26.83 80 ARG A O 1
ATOM 628 N N . ILE A 1 81 ? -35.670 9.512 -36.487 1.00 27.50 81 ILE A N 1
ATOM 629 C CA . ILE A 1 81 ? -35.514 8.203 -35.823 1.00 27.50 81 ILE A CA 1
ATOM 630 C C . ILE A 1 81 ? -36.680 7.275 -36.225 1.00 27.50 81 ILE A C 1
ATOM 632 O O . ILE A 1 81 ? -37.758 7.799 -36.507 1.00 27.50 81 ILE A O 1
ATOM 636 N N . ILE A 1 82 ? -36.495 5.942 -36.199 1.00 26.80 82 ILE A N 1
ATOM 637 C CA . ILE A 1 82 ? -37.396 4.920 -35.587 1.00 26.80 82 ILE A CA 1
ATOM 638 C C . ILE A 1 82 ? -36.821 3.498 -35.795 1.00 26.80 82 ILE A C 1
ATOM 640 O O . ILE A 1 82 ? -36.159 3.231 -36.794 1.00 26.80 82 ILE A O 1
ATOM 644 N N . ALA A 1 83 ? -37.034 2.618 -34.809 1.00 26.62 83 ALA A N 1
ATOM 645 C CA . ALA A 1 83 ? -36.635 1.203 -34.785 1.00 26.62 83 ALA A CA 1
ATOM 646 C C . ALA A 1 83 ? -37.738 0.277 -35.351 1.00 26.62 83 ALA A C 1
ATOM 648 O O . ALA A 1 83 ? -38.866 0.740 -35.488 1.00 26.62 83 ALA A O 1
ATOM 649 N N . ASP A 1 84 ? -37.450 -1.008 -35.630 1.00 26.88 84 ASP A N 1
ATOM 650 C CA . ASP A 1 84 ? -37.912 -2.129 -34.773 1.00 26.88 84 ASP A CA 1
ATOM 651 C C . ASP A 1 84 ? -37.499 -3.550 -35.253 1.00 26.88 84 ASP A C 1
ATOM 653 O O . ASP A 1 84 ? -37.404 -3.804 -36.447 1.00 26.88 84 ASP A O 1
ATOM 657 N N . ASN A 1 85 ? -37.329 -4.452 -34.273 1.00 27.58 85 ASN A N 1
ATOM 658 C CA . ASN A 1 85 ? -37.615 -5.907 -34.208 1.00 27.58 85 ASN A CA 1
ATOM 659 C C . ASN A 1 85 ? -37.179 -6.989 -35.253 1.00 27.58 85 ASN A C 1
ATOM 661 O O . ASN A 1 85 ? -37.062 -6.792 -36.456 1.00 27.58 85 ASN A O 1
ATOM 665 N N . HIS A 1 86 ? -36.981 -8.198 -34.691 1.00 31.22 86 HIS A N 1
ATOM 666 C CA . HIS A 1 86 ? -36.596 -9.511 -35.271 1.00 31.22 86 HIS A CA 1
ATOM 667 C C . HIS A 1 86 ? -37.748 -10.201 -36.057 1.00 31.22 86 HIS A C 1
ATOM 669 O O . HIS A 1 86 ? -38.903 -9.803 -35.875 1.00 31.22 86 HIS A O 1
ATOM 675 N N . PRO A 1 87 ? -37.496 -11.248 -36.888 1.00 38.97 87 PRO A N 1
ATOM 676 C CA . PRO A 1 87 ? -37.557 -12.642 -36.383 1.00 38.97 87 PRO A CA 1
ATOM 677 C C . PRO A 1 87 ? -36.607 -13.671 -37.067 1.00 38.97 87 PRO A C 1
ATOM 679 O O . PRO A 1 87 ? -35.823 -13.330 -37.947 1.00 38.97 87 PRO A O 1
ATOM 682 N N . ASP A 1 88 ? -36.654 -14.925 -36.595 1.00 27.48 88 ASP A N 1
ATOM 683 C CA . ASP A 1 88 ? -35.789 -16.075 -36.948 1.00 27.48 88 ASP A CA 1
ATOM 684 C C . ASP A 1 88 ? -36.050 -16.749 -38.313 1.00 27.48 88 ASP A C 1
ATOM 686 O O . ASP A 1 88 ? -37.128 -16.608 -38.888 1.00 27.48 88 ASP A O 1
ATOM 690 N N . LEU A 1 89 ? -35.111 -17.615 -38.747 1.00 30.09 89 LEU A N 1
ATOM 691 C CA . LEU A 1 89 ? -35.385 -18.838 -39.530 1.00 30.09 89 LEU A CA 1
ATOM 692 C C . LEU A 1 89 ? -34.267 -19.901 -39.353 1.00 30.09 89 LEU A C 1
ATOM 694 O O . LEU A 1 89 ? -33.118 -19.561 -39.078 1.00 30.09 89 LEU A O 1
ATOM 698 N N . MET A 1 90 ? -34.622 -21.189 -39.474 1.00 28.09 90 MET A N 1
ATOM 699 C CA . MET A 1 90 ? -33.786 -22.370 -39.154 1.00 28.09 90 MET A CA 1
ATOM 700 C C . MET A 1 90 ? -33.082 -23.005 -40.369 1.00 28.09 90 MET A C 1
ATOM 702 O O . MET A 1 90 ? -33.557 -22.819 -41.484 1.00 28.09 90 MET A O 1
ATOM 706 N N . ASP A 1 91 ? -32.079 -23.876 -40.135 1.00 25.81 91 ASP A N 1
ATOM 707 C CA . ASP A 1 91 ? -32.196 -25.315 -40.490 1.00 25.81 91 ASP A CA 1
ATOM 708 C C . ASP A 1 91 ? -31.222 -26.240 -39.692 1.00 25.81 91 ASP A C 1
ATOM 710 O O . ASP A 1 91 ? -30.478 -25.779 -38.824 1.00 25.81 91 ASP A O 1
ATOM 714 N N . SER A 1 92 ? -31.320 -27.549 -39.955 1.00 30.61 92 SER A N 1
ATOM 715 C CA . SER A 1 92 ? -30.950 -28.762 -39.190 1.00 30.61 92 SER A CA 1
ATOM 716 C C . SER A 1 92 ? -29.479 -29.230 -39.418 1.00 30.61 92 SER A C 1
ATOM 718 O O . SER A 1 92 ? -28.743 -28.557 -40.127 1.00 30.61 92 SER A O 1
ATOM 720 N N . GLU A 1 93 ? -28.889 -30.303 -38.848 1.00 26.42 93 GLU A N 1
ATOM 721 C CA . GLU A 1 93 ? -29.338 -31.641 -38.382 1.00 26.42 93 GLU A CA 1
ATOM 722 C C . GLU A 1 93 ? -28.499 -32.161 -37.164 1.00 26.42 93 GLU A C 1
ATOM 724 O O . GLU A 1 93 ? -27.344 -31.779 -37.010 1.00 26.42 93 GLU A O 1
ATOM 729 N N . LEU A 1 94 ? -29.067 -32.838 -36.139 1.00 30.27 94 LEU A N 1
ATOM 730 C CA . LEU A 1 94 ? -29.190 -34.312 -35.898 1.00 30.27 94 LEU A CA 1
ATOM 731 C C . LEU A 1 94 ? -27.848 -35.116 -35.838 1.00 30.27 94 LEU A C 1
ATOM 733 O O . LEU A 1 94 ? -26.971 -34.889 -36.652 1.00 30.27 94 LEU A O 1
ATOM 737 N N . GLN A 1 95 ? -27.606 -36.132 -34.977 1.00 27.53 95 GLN A N 1
ATOM 738 C CA . GLN A 1 95 ? -28.344 -36.719 -33.833 1.00 27.53 95 GLN A CA 1
ATOM 739 C C . GLN A 1 95 ? -27.476 -37.706 -32.989 1.00 27.53 95 GLN A C 1
ATOM 741 O O . GLN A 1 95 ? -26.565 -38.317 -33.536 1.00 27.53 95 GLN A O 1
ATOM 746 N N . ARG A 1 96 ? -27.928 -38.024 -31.748 1.00 26.81 96 ARG A N 1
ATOM 747 C CA . ARG A 1 96 ? -27.661 -39.271 -30.950 1.00 26.81 96 ARG A CA 1
ATOM 748 C C . ARG A 1 96 ? -26.208 -39.494 -30.426 1.00 26.81 96 ARG A C 1
ATOM 750 O O . ARG A 1 96 ? -25.281 -38.891 -30.933 1.00 26.81 96 ARG A O 1
ATOM 757 N N . THR A 1 97 ? -25.909 -40.297 -29.380 1.00 26.33 97 THR A N 1
ATOM 758 C CA . THR A 1 97 ? -26.717 -41.093 -28.405 1.00 26.33 97 THR A CA 1
ATOM 759 C C . THR A 1 97 ? -26.014 -41.229 -27.030 1.00 26.33 97 THR A C 1
ATOM 761 O O . THR A 1 97 ? -24.800 -41.092 -26.946 1.00 26.33 97 THR A O 1
ATOM 764 N N . A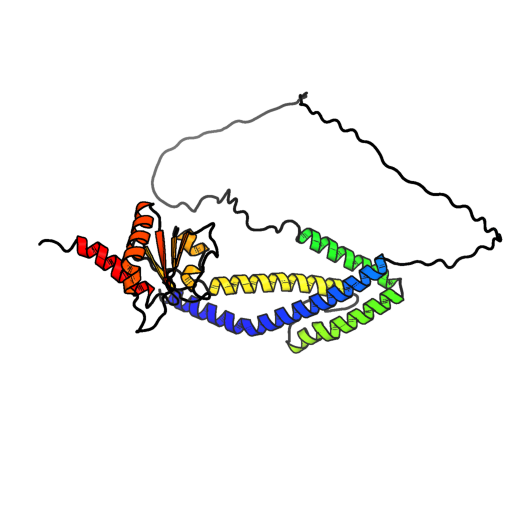LA A 1 98 ? -26.756 -41.634 -25.987 1.00 27.81 98 ALA A N 1
ATOM 765 C CA . ALA A 1 98 ? -26.269 -42.349 -24.782 1.00 27.81 98 ALA A CA 1
ATOM 766 C C . ALA A 1 98 ? -27.076 -43.677 -24.635 1.00 27.81 98 ALA A C 1
ATOM 768 O O . ALA A 1 98 ? -28.090 -43.782 -25.336 1.00 27.81 98 ALA A O 1
ATOM 769 N N . PRO A 1 99 ? -26.715 -44.683 -23.789 1.00 35.81 99 PRO A N 1
ATOM 770 C CA . PRO A 1 99 ? -26.988 -44.579 -22.342 1.00 35.81 99 PRO A CA 1
ATOM 771 C C . PRO A 1 99 ? -26.110 -45.404 -21.347 1.00 35.81 99 PRO A C 1
ATOM 773 O O . PRO A 1 99 ? -25.283 -46.235 -21.698 1.00 35.81 99 PRO A O 1
ATOM 776 N N . LYS A 1 100 ? -26.405 -45.139 -20.065 1.00 27.28 100 LYS A N 1
ATOM 777 C CA . LYS A 1 100 ? -26.063 -45.759 -18.760 1.00 27.28 100 LYS A CA 1
ATOM 778 C C . LYS A 1 100 ? -25.751 -47.272 -18.672 1.00 27.28 100 LYS A C 1
ATOM 780 O O . LYS A 1 100 ? -26.403 -48.090 -19.311 1.00 27.28 100 LYS A O 1
ATOM 785 N N . SER A 1 101 ? -24.989 -47.624 -17.626 1.00 24.80 101 SER A N 1
ATOM 786 C CA . SER A 1 101 ? -25.114 -48.885 -16.864 1.00 24.80 101 SER A CA 1
ATOM 787 C C . SER A 1 101 ? -25.063 -48.627 -15.347 1.00 24.80 101 SER A C 1
ATOM 789 O O . SER A 1 101 ? -24.403 -47.690 -14.904 1.00 24.80 101 SER A O 1
ATOM 791 N N . SER A 1 102 ? -25.741 -49.456 -14.549 1.00 25.16 102 SER A N 1
ATOM 792 C CA . SER A 1 102 ? -25.887 -49.317 -13.088 1.00 25.16 102 SER A CA 1
ATOM 793 C C . SER A 1 102 ? -25.622 -50.636 -12.356 1.00 25.16 102 SER A C 1
ATOM 795 O O . SER A 1 102 ? -26.100 -51.671 -12.816 1.00 25.16 102 SER A O 1
ATOM 797 N N . SER A 1 103 ? -24.994 -50.600 -11.176 1.00 29.59 103 SER A N 1
ATOM 798 C CA . SER A 1 103 ? -24.981 -51.729 -10.229 1.00 29.59 103 SER A CA 1
ATOM 799 C C . SER A 1 103 ? -24.968 -51.264 -8.766 1.00 29.59 103 SER A C 1
ATOM 801 O O . SER A 1 103 ? -24.447 -50.201 -8.440 1.00 29.59 103 SER A O 1
ATOM 803 N N . SER A 1 104 ? -25.581 -52.066 -7.897 1.00 29.27 104 SER A N 1
ATOM 804 C CA . SER A 1 104 ? -25.947 -51.788 -6.499 1.00 29.27 104 SER A CA 1
ATOM 805 C C . SER A 1 104 ? -24.981 -52.374 -5.456 1.00 29.27 104 SER A C 1
ATOM 807 O O . SER A 1 104 ? -24.411 -53.428 -5.724 1.00 29.27 104 SER A O 1
ATOM 809 N N . GLY A 1 105 ? -24.940 -51.830 -4.224 1.00 25.30 105 GLY A N 1
ATOM 810 C CA . GLY A 1 105 ? -24.481 -52.608 -3.050 1.00 25.30 105 GLY A CA 1
ATOM 811 C C . GLY A 1 105 ? -23.953 -51.851 -1.813 1.00 25.30 105 GLY A C 1
ATOM 812 O O . GLY A 1 105 ? -22.751 -51.737 -1.658 1.00 25.30 105 GLY A O 1
ATOM 813 N N . SER A 1 106 ? -24.859 -51.411 -0.925 1.00 26.14 106 SER A N 1
ATOM 814 C CA . SER A 1 106 ? -24.746 -51.328 0.563 1.00 26.14 106 SER A CA 1
ATOM 815 C C . SER A 1 106 ? -23.434 -50.951 1.309 1.00 26.14 106 SER A C 1
ATOM 817 O O . SER A 1 106 ? -22.497 -51.732 1.266 1.00 26.14 106 SER A O 1
ATOM 819 N N . LYS A 1 107 ? -23.528 -49.907 2.175 1.00 28.02 107 LYS A N 1
ATOM 820 C CA . LYS A 1 107 ? -22.970 -49.724 3.563 1.00 28.02 107 LYS A CA 1
ATOM 821 C C . LYS A 1 107 ? -21.467 -50.043 3.838 1.00 28.02 107 LYS A C 1
ATOM 823 O O . LYS A 1 107 ? -20.957 -51.047 3.384 1.00 28.02 107 LYS A O 1
ATOM 828 N N . GLU A 1 108 ? -20.697 -49.310 4.659 1.00 25.09 108 GLU A N 1
ATOM 829 C CA . GLU A 1 108 ? -21.015 -48.461 5.828 1.00 25.09 108 GLU A CA 1
ATOM 830 C C . GLU A 1 108 ? -19.818 -47.542 6.236 1.00 25.09 108 GLU A C 1
ATOM 832 O O . GLU A 1 108 ? -18.670 -47.874 5.964 1.00 25.09 108 GLU A O 1
ATOM 837 N N . SER A 1 109 ? -20.093 -46.460 6.986 1.00 26.41 109 SER A N 1
ATOM 838 C CA . SER A 1 109 ? -19.191 -45.691 7.895 1.00 26.41 109 SER A CA 1
ATOM 839 C C . SER A 1 109 ? -17.976 -44.850 7.403 1.00 26.41 109 SER A C 1
ATOM 841 O O . SER A 1 109 ? -17.084 -45.327 6.715 1.00 26.41 109 SER A O 1
ATOM 843 N N . SER A 1 110 ? -17.918 -43.628 7.965 1.00 28.52 110 SER A N 1
ATOM 844 C CA . SER A 1 110 ? -16.737 -42.836 8.391 1.00 28.52 110 SER A CA 1
ATOM 845 C C . SER A 1 110 ? -15.850 -42.060 7.391 1.00 28.52 110 SER A C 1
ATOM 847 O O . SER A 1 110 ? -14.973 -42.600 6.729 1.00 28.52 110 SER A O 1
ATOM 849 N N . ASP A 1 111 ? -16.019 -40.732 7.445 1.00 29.22 111 ASP A N 1
ATOM 850 C CA . ASP A 1 111 ? -15.009 -39.656 7.434 1.00 29.22 111 ASP A CA 1
ATOM 851 C C . ASP A 1 111 ? -13.740 -39.775 6.569 1.00 29.22 111 ASP A C 1
ATOM 853 O O . ASP A 1 111 ? -12.705 -40.286 6.994 1.00 29.22 111 ASP A O 1
ATOM 857 N N . SER A 1 112 ? -13.743 -39.081 5.426 1.00 32.59 112 SER A N 1
ATOM 858 C CA . SER A 1 112 ? -12.787 -37.986 5.135 1.00 32.59 112 SER A CA 1
ATOM 859 C C . SER A 1 112 ? -13.064 -37.375 3.754 1.00 32.59 112 SER A C 1
ATOM 861 O O . SER A 1 112 ? -13.002 -38.054 2.734 1.00 32.59 112 SER A O 1
ATOM 863 N N . GLY A 1 113 ? -13.379 -36.075 3.706 1.00 27.38 113 GLY A N 1
ATOM 864 C CA . GLY A 1 113 ? -13.731 -35.367 2.468 1.00 27.38 113 GLY A CA 1
ATOM 865 C C . GLY A 1 113 ? -13.006 -34.031 2.336 1.00 27.38 113 GLY A C 1
ATOM 866 O O . GLY A 1 113 ? -13.339 -33.069 3.024 1.00 27.38 113 GLY A O 1
ATOM 867 N N . SER A 1 114 ? -12.014 -33.973 1.445 1.00 30.58 114 SER A N 1
ATOM 868 C CA . SER A 1 114 ? -11.340 -32.733 1.035 1.00 30.58 114 SER A CA 1
ATOM 869 C C . SER A 1 114 ? -12.311 -31.765 0.325 1.00 30.58 114 SER A C 1
ATOM 871 O O . SER A 1 114 ? -13.320 -32.213 -0.223 1.00 30.58 114 SER A O 1
ATOM 873 N N . PRO A 1 115 ? -12.053 -30.442 0.338 1.00 35.28 115 PRO A N 1
ATOM 874 C CA . PRO A 1 115 ? -13.065 -29.451 -0.026 1.00 35.28 115 PRO A CA 1
ATOM 875 C C . PRO A 1 115 ? -13.367 -29.374 -1.530 1.00 35.28 115 PRO A C 1
ATOM 877 O O . PRO A 1 115 ? -12.510 -29.600 -2.382 1.00 35.28 115 PRO A O 1
ATOM 880 N N . ILE A 1 116 ? -14.617 -28.999 -1.811 1.00 30.73 116 ILE A N 1
ATOM 881 C CA . ILE A 1 116 ? -15.234 -28.857 -3.137 1.00 30.73 116 ILE A CA 1
ATOM 882 C C . ILE A 1 116 ? -14.725 -27.617 -3.902 1.00 30.73 116 ILE A C 1
ATOM 884 O O . ILE A 1 116 ? -14.115 -26.721 -3.313 1.00 30.73 116 ILE A O 1
ATOM 888 N N . SER A 1 117 ? -14.962 -27.573 -5.221 1.00 29.36 117 SER A N 1
ATOM 889 C CA . SER A 1 117 ? -14.472 -26.505 -6.102 1.00 29.36 117 SER A CA 1
ATOM 890 C C . SER A 1 117 ? -14.964 -25.108 -5.704 1.00 29.36 117 SER A C 1
ATOM 892 O O . SER A 1 117 ? -16.091 -24.903 -5.250 1.00 29.36 117 SER A O 1
ATOM 894 N N . ARG A 1 118 ? -14.086 -24.117 -5.903 1.00 33.31 118 ARG A N 1
ATOM 895 C CA . ARG A 1 118 ? -14.427 -22.692 -5.851 1.00 33.31 118 ARG A CA 1
ATOM 896 C C . ARG A 1 118 ? -14.767 -22.203 -7.252 1.00 33.31 118 ARG A C 1
ATOM 898 O O . ARG A 1 118 ? -13.920 -21.615 -7.918 1.00 33.31 118 ARG A O 1
ATOM 905 N N . ASP A 1 119 ? -16.012 -22.401 -7.652 1.00 29.39 119 ASP A N 1
ATOM 906 C CA . ASP A 1 119 ? -16.582 -21.723 -8.812 1.00 29.39 119 ASP A CA 1
ATOM 907 C C . ASP A 1 119 ? -17.369 -20.475 -8.366 1.00 29.39 119 ASP A C 1
ATOM 909 O O . ASP A 1 119 ? -17.910 -20.424 -7.262 1.00 29.39 119 ASP A O 1
ATOM 913 N N . ASN A 1 120 ? -17.396 -19.452 -9.225 1.00 33.44 120 ASN A N 1
ATOM 914 C CA . ASN A 1 120 ? -18.048 -18.146 -9.041 1.00 33.44 120 ASN A CA 1
ATOM 915 C C . ASN A 1 120 ? -17.596 -17.260 -7.857 1.00 33.44 120 ASN A C 1
ATOM 917 O O . ASN A 1 120 ? -18.284 -17.111 -6.850 1.00 33.44 120 ASN A O 1
ATOM 921 N N . TRP A 1 121 ? -16.515 -16.501 -8.080 1.00 29.72 121 TRP A N 1
ATOM 922 C CA . TRP A 1 121 ? -16.240 -15.244 -7.366 1.00 29.72 121 TRP A CA 1
ATOM 923 C C . TRP A 1 121 ? -16.220 -14.063 -8.346 1.00 29.72 121 TRP A C 1
ATOM 925 O O . TRP A 1 121 ? -15.175 -13.688 -8.873 1.00 29.72 121 TRP A O 1
ATOM 935 N N . HIS A 1 122 ? -17.379 -13.439 -8.577 1.00 37.88 122 HIS A N 1
ATOM 936 C CA . HIS A 1 122 ? -17.467 -12.167 -9.305 1.00 37.88 122 HIS A CA 1
ATOM 937 C C . HIS A 1 122 ? -17.167 -10.972 -8.384 1.00 37.88 122 HIS A C 1
ATOM 939 O O . HIS A 1 122 ? -18.029 -10.138 -8.114 1.00 37.88 122 HIS A O 1
ATOM 945 N N . GLY A 1 123 ? -15.918 -10.871 -7.926 1.00 29.56 123 GLY A N 1
ATOM 946 C CA . GLY A 1 123 ? -15.372 -9.639 -7.356 1.00 29.56 123 GLY A CA 1
ATOM 947 C C . GLY A 1 123 ? -14.765 -8.774 -8.462 1.00 29.56 123 GLY A C 1
ATOM 948 O O . GLY A 1 123 ? -13.801 -9.186 -9.104 1.00 29.56 123 GLY A O 1
ATOM 949 N N . LYS A 1 124 ? -15.305 -7.573 -8.708 1.00 39.75 124 LYS A N 1
ATOM 950 C CA . LYS A 1 124 ? -14.735 -6.609 -9.672 1.00 39.75 124 LYS A CA 1
ATOM 951 C C . LYS A 1 124 ? -13.469 -5.940 -9.111 1.00 39.75 124 LYS A C 1
ATOM 953 O O . LYS A 1 124 ? -13.486 -4.756 -8.794 1.00 39.75 124 LYS A O 1
ATOM 958 N N . MET A 1 125 ? -12.362 -6.674 -9.049 1.00 38.31 125 MET A N 1
ATOM 959 C CA . MET A 1 125 ? -11.028 -6.116 -8.806 1.00 38.31 125 MET A CA 1
ATOM 960 C C . MET A 1 125 ? -10.024 -6.738 -9.775 1.00 38.31 125 MET A C 1
ATOM 962 O O . MET A 1 125 ? -9.603 -7.869 -9.583 1.00 38.31 125 MET A O 1
ATOM 966 N N . SER A 1 126 ? -9.751 -5.983 -10.848 1.00 33.28 126 SER A N 1
ATOM 967 C CA . SER A 1 126 ? -8.602 -6.034 -11.774 1.00 33.28 126 SER A CA 1
ATOM 968 C C . SER A 1 126 ? -9.059 -5.543 -13.148 1.00 33.28 126 SER A C 1
ATOM 970 O O . SER A 1 126 ? -9.519 -6.315 -13.988 1.00 33.28 126 SER A O 1
ATOM 972 N N . LYS A 1 127 ? -8.871 -4.249 -13.440 1.00 41.41 127 LYS A N 1
ATOM 973 C CA . LYS A 1 127 ? -9.016 -3.711 -14.809 1.00 41.41 127 LYS A CA 1
ATOM 974 C C . LYS A 1 127 ? -7.750 -3.995 -15.645 1.00 41.41 127 LYS A C 1
ATOM 976 O O . LYS A 1 127 ? -7.266 -3.135 -16.371 1.00 41.41 127 LYS A O 1
ATOM 981 N N . GLY A 1 128 ? -7.226 -5.218 -15.527 1.00 41.34 128 GLY A N 1
ATOM 982 C CA . GLY A 1 128 ? -5.960 -5.700 -16.092 1.00 41.34 128 GLY A CA 1
ATOM 983 C C . GLY A 1 128 ? -6.147 -6.569 -17.339 1.00 41.34 128 GLY A C 1
ATOM 984 O O . GLY A 1 128 ? -5.566 -7.640 -17.440 1.00 41.34 128 GLY A O 1
ATOM 985 N N . SER A 1 129 ? -6.994 -6.140 -18.281 1.00 37.78 129 SER A N 1
ATOM 986 C CA . SER A 1 129 ? -7.328 -6.921 -19.491 1.00 37.78 129 SER A CA 1
ATOM 987 C C . SER A 1 129 ? -6.620 -6.441 -20.771 1.00 37.78 129 SER A C 1
ATOM 989 O O . SER A 1 129 ? -6.841 -7.013 -21.837 1.00 37.78 129 SER A O 1
ATOM 991 N N . GLY A 1 130 ? -5.804 -5.382 -20.705 1.00 44.16 130 GLY A N 1
ATOM 992 C CA . GLY A 1 130 ? -5.134 -4.792 -21.878 1.00 44.16 130 GLY A CA 1
ATOM 993 C C . GLY A 1 130 ? -3.604 -4.860 -21.860 1.00 44.16 130 GLY A C 1
ATOM 994 O O . GLY A 1 130 ? -2.961 -4.518 -22.851 1.00 44.16 130 GLY A O 1
ATOM 995 N N . GLU A 1 131 ? -3.007 -5.273 -20.746 1.00 52.91 131 GLU A N 1
ATOM 996 C CA . GLU A 1 131 ? -1.584 -5.063 -20.469 1.00 52.91 131 GLU A CA 1
ATOM 997 C C . GLU A 1 131 ? -0.636 -6.028 -21.207 1.00 52.91 131 GLU A C 1
ATOM 999 O O . GLU A 1 131 ? 0.289 -5.531 -21.858 1.00 52.91 131 GLU A O 1
ATOM 1004 N N . PRO A 1 132 ? -0.894 -7.355 -21.275 1.00 55.09 132 PRO A N 1
ATOM 1005 C CA . PRO A 1 132 ? -0.053 -8.266 -22.059 1.00 55.09 132 PRO A CA 1
ATOM 1006 C C . PRO A 1 132 ? -0.048 -7.909 -23.552 1.00 55.09 132 PRO A C 1
ATOM 1008 O O . PRO A 1 132 ? 0.993 -7.924 -24.205 1.00 55.09 132 PRO A O 1
ATOM 1011 N N . LEU A 1 133 ? -1.205 -7.505 -24.091 1.00 57.78 133 LEU A N 1
ATOM 1012 C CA . LEU A 1 133 ? -1.351 -7.083 -25.488 1.00 57.78 133 LEU A CA 1
ATOM 1013 C C . LEU A 1 133 ? -0.620 -5.760 -25.771 1.00 57.78 133 LEU A C 1
ATOM 1015 O O . LEU A 1 133 ? -0.015 -5.598 -26.833 1.00 57.78 133 LEU A O 1
ATOM 1019 N N . ARG A 1 134 ? -0.631 -4.818 -24.817 1.00 62.06 134 ARG A N 1
ATOM 1020 C CA . ARG A 1 134 ? 0.115 -3.553 -24.910 1.00 62.06 134 ARG A CA 1
ATOM 1021 C C . ARG A 1 134 ? 1.629 -3.781 -24.856 1.00 62.06 134 ARG A C 1
ATOM 1023 O O . ARG A 1 134 ? 2.349 -3.148 -25.628 1.00 62.06 134 ARG A O 1
ATOM 1030 N N . SER A 1 135 ? 2.086 -4.699 -24.003 1.00 64.12 135 SER A N 1
ATOM 1031 C CA . SER A 1 135 ? 3.489 -5.119 -23.892 1.00 64.12 135 SER A CA 1
ATOM 1032 C C . SER A 1 135 ? 3.998 -5.761 -25.188 1.00 64.12 135 SER A C 1
ATOM 1034 O O . SER A 1 135 ? 4.944 -5.253 -25.791 1.00 64.12 135 SER A O 1
ATOM 1036 N N . LEU A 1 136 ? 3.304 -6.784 -25.700 1.00 63.22 136 LEU A N 1
ATOM 1037 C CA . LEU A 1 136 ? 3.668 -7.475 -26.946 1.00 63.22 136 LEU A CA 1
ATOM 1038 C C . LEU A 1 136 ? 3.718 -6.526 -28.158 1.00 63.22 136 LEU A C 1
ATOM 1040 O O . LEU A 1 136 ? 4.619 -6.622 -29.001 1.00 63.22 136 LEU A O 1
ATOM 1044 N N . ARG A 1 137 ? 2.788 -5.561 -28.225 1.00 79.12 137 ARG A N 1
ATOM 1045 C CA . ARG A 1 137 ? 2.794 -4.502 -29.246 1.00 79.12 137 ARG A CA 1
ATOM 1046 C C . ARG A 1 137 ? 4.027 -3.598 -29.131 1.00 79.12 137 ARG A C 1
ATOM 1048 O O . ARG A 1 137 ? 4.560 -3.185 -30.161 1.00 79.12 137 ARG A O 1
ATOM 1055 N N . MET A 1 138 ? 4.490 -3.296 -27.916 1.00 84.75 138 MET A N 1
ATOM 1056 C CA . MET A 1 138 ? 5.677 -2.464 -27.700 1.00 84.75 138 MET A CA 1
ATOM 1057 C C . MET A 1 138 ? 6.968 -3.208 -28.055 1.00 84.75 138 MET A C 1
ATOM 1059 O O . MET A 1 138 ? 7.739 -2.699 -28.866 1.00 84.75 138 MET A O 1
ATOM 1063 N N . THR A 1 139 ? 7.173 -4.431 -27.553 1.00 85.44 139 THR A N 1
ATOM 1064 C CA . THR A 1 139 ? 8.363 -5.246 -27.874 1.00 85.44 139 THR A CA 1
ATOM 1065 C C . THR A 1 139 ? 8.511 -5.468 -29.387 1.00 85.44 139 THR A C 1
ATOM 1067 O O . THR A 1 139 ? 9.626 -5.448 -29.912 1.00 85.44 139 THR A O 1
ATOM 1070 N N . SER A 1 140 ? 7.398 -5.593 -30.119 1.00 83.75 140 SER A N 1
ATOM 1071 C CA . SER A 1 140 ? 7.405 -5.631 -31.591 1.00 83.75 140 SER A CA 1
ATOM 1072 C C . SER A 1 140 ? 7.833 -4.289 -32.209 1.00 83.75 140 SER A C 1
ATOM 1074 O O . SER A 1 140 ? 8.770 -4.264 -33.004 1.00 83.75 140 SER A O 1
ATOM 1076 N N . LYS A 1 141 ? 7.243 -3.158 -31.777 1.00 86.06 141 LYS A N 1
ATOM 1077 C CA . LYS A 1 141 ? 7.604 -1.805 -32.258 1.00 86.06 141 LYS A CA 1
ATOM 1078 C C . LYS A 1 141 ? 9.098 -1.494 -32.065 1.00 86.06 141 LYS A C 1
ATOM 1080 O O . LYS A 1 141 ? 9.735 -0.962 -32.971 1.00 86.06 141 LYS A O 1
ATOM 1085 N N . LEU A 1 142 ? 9.662 -1.852 -30.908 1.00 87.75 142 LEU A N 1
ATOM 1086 C CA . LEU A 1 142 ? 11.088 -1.668 -30.594 1.00 87.75 142 LEU A CA 1
ATOM 1087 C C . LEU A 1 142 ? 11.998 -2.553 -31.464 1.00 87.75 142 LEU A C 1
ATOM 1089 O O . LEU A 1 142 ? 13.091 -2.140 -31.856 1.00 87.75 142 LEU A O 1
ATOM 1093 N N . ARG A 1 143 ? 11.544 -3.766 -31.804 1.00 86.06 143 ARG A N 1
ATOM 1094 C CA . ARG A 1 143 ? 12.262 -4.679 -32.704 1.00 86.06 143 ARG A CA 1
ATOM 1095 C C . ARG A 1 143 ? 12.285 -4.171 -34.142 1.00 86.06 143 ARG A C 1
ATOM 1097 O O . ARG A 1 143 ? 13.314 -4.300 -34.798 1.00 86.06 143 ARG A O 1
ATOM 1104 N N . ASP A 1 144 ? 11.187 -3.594 -34.619 1.00 85.00 144 ASP A N 1
ATOM 1105 C CA . ASP A 1 144 ? 11.101 -3.064 -35.982 1.00 85.00 144 ASP A CA 1
ATOM 1106 C C . ASP A 1 144 ? 11.866 -1.744 -36.144 1.00 85.00 144 ASP A C 1
ATOM 1108 O O . ASP A 1 144 ? 12.588 -1.589 -37.129 1.00 85.00 144 ASP A O 1
ATOM 1112 N N . PHE A 1 145 ? 11.841 -0.854 -35.142 1.00 86.44 145 PHE A N 1
ATOM 1113 C CA . PHE A 1 145 ? 12.708 0.332 -35.133 1.00 86.44 145 PHE A CA 1
ATOM 1114 C C . PHE A 1 145 ? 14.196 -0.047 -35.212 1.00 86.44 145 PHE A C 1
ATOM 1116 O O . PHE A 1 145 ? 14.938 0.515 -36.011 1.00 86.44 145 PHE A O 1
ATOM 1123 N N . HIS A 1 146 ? 14.638 -1.048 -34.444 1.00 84.62 146 HIS A N 1
ATOM 1124 C CA . HIS A 1 146 ? 16.033 -1.501 -34.473 1.00 84.62 146 HIS A CA 1
ATOM 1125 C C . HIS A 1 146 ? 16.449 -2.117 -35.825 1.00 84.62 146 HIS A C 1
ATOM 1127 O O . HIS A 1 146 ? 17.630 -2.108 -36.155 1.00 84.62 146 HIS A O 1
ATOM 1133 N N . LYS A 1 147 ? 15.511 -2.630 -36.639 1.00 85.44 147 LYS A N 1
ATOM 1134 C CA . LYS A 1 147 ? 15.808 -3.014 -38.035 1.00 85.44 147 LYS A CA 1
ATOM 1135 C C . LYS A 1 147 ? 16.013 -1.778 -38.915 1.00 85.44 147 LYS A C 1
ATOM 1137 O O . LYS A 1 147 ? 16.952 -1.754 -39.702 1.00 85.44 147 LYS A O 1
ATOM 1142 N N . LEU A 1 148 ? 15.157 -0.762 -38.768 1.00 84.25 148 LEU A N 1
ATOM 1143 C CA . LEU A 1 148 ? 15.236 0.493 -39.524 1.00 84.25 148 LEU A CA 1
ATOM 1144 C C . LEU A 1 148 ? 16.550 1.243 -39.236 1.00 84.25 148 LEU A C 1
ATOM 1146 O O . LEU A 1 148 ? 17.269 1.610 -40.161 1.00 84.25 148 LEU A O 1
ATOM 1150 N N . ALA A 1 149 ? 16.922 1.355 -37.959 1.00 84.94 149 ALA A N 1
ATOM 1151 C CA . ALA A 1 149 ? 18.159 1.992 -37.493 1.00 84.94 149 ALA A CA 1
ATOM 1152 C C . ALA A 1 149 ? 19.460 1.229 -37.844 1.00 84.94 149 ALA A C 1
ATOM 1154 O O . ALA A 1 149 ? 20.542 1.653 -37.446 1.00 84.94 149 ALA A O 1
ATOM 1155 N N . LYS A 1 150 ? 19.388 0.101 -38.571 1.00 83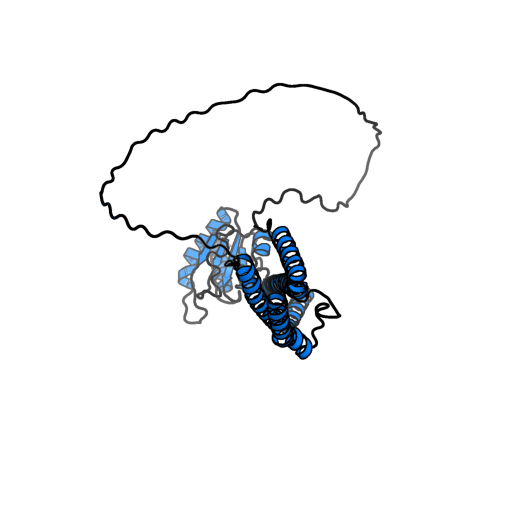.88 150 LYS A N 1
ATOM 1156 C CA . LYS A 1 150 ? 20.560 -0.541 -39.209 1.00 83.88 150 LYS A CA 1
ATOM 1157 C C . LYS A 1 150 ? 20.781 -0.097 -40.656 1.00 83.88 150 LYS A C 1
ATOM 1159 O O . LYS A 1 150 ? 21.828 -0.401 -41.217 1.00 83.88 150 LYS A O 1
ATOM 1164 N N . VAL A 1 151 ? 19.799 0.571 -41.262 1.00 86.25 151 VAL A N 1
ATOM 1165 C CA . VAL A 1 151 ? 19.828 1.024 -42.663 1.00 86.25 151 VAL A CA 1
ATOM 1166 C C . VAL A 1 151 ? 19.896 2.552 -42.745 1.00 86.25 151 VAL A C 1
ATOM 1168 O O . VAL A 1 151 ? 20.538 3.088 -43.641 1.00 86.25 151 VAL A O 1
ATOM 1171 N N . ASP A 1 152 ? 19.277 3.248 -41.790 1.00 88.25 152 ASP A N 1
ATOM 1172 C CA . ASP A 1 152 ? 19.333 4.704 -41.651 1.00 88.25 152 ASP A CA 1
ATOM 1173 C C . ASP A 1 152 ? 20.502 5.136 -40.746 1.00 88.25 152 ASP A C 1
ATOM 1175 O O . ASP A 1 152 ? 20.609 4.693 -39.600 1.00 88.25 152 ASP A O 1
ATOM 1179 N N . VAL A 1 153 ? 21.376 6.006 -41.263 1.00 89.44 153 VAL A N 1
ATOM 1180 C CA . VAL A 1 153 ? 22.614 6.448 -40.594 1.00 89.44 153 VAL A CA 1
ATOM 1181 C C . VAL A 1 153 ? 22.352 7.404 -39.423 1.00 89.44 153 VAL A C 1
ATOM 1183 O O . VAL A 1 153 ? 23.062 7.335 -38.418 1.00 89.44 153 VAL A O 1
ATOM 1186 N N . GLU A 1 154 ? 21.343 8.275 -39.503 1.00 89.44 154 GLU A N 1
ATOM 1187 C CA . GLU A 1 154 ? 21.063 9.230 -38.420 1.00 89.44 154 GLU A CA 1
ATOM 1188 C C . GLU A 1 154 ? 20.305 8.536 -37.280 1.00 89.44 154 GLU A C 1
ATOM 1190 O O . GLU A 1 154 ? 20.649 8.722 -36.112 1.00 89.44 154 GLU A O 1
ATOM 1195 N N . LEU A 1 155 ? 19.368 7.632 -37.595 1.00 87.81 155 LEU A N 1
ATOM 1196 C CA . LEU A 1 155 ? 18.726 6.783 -36.582 1.00 87.81 155 LEU A CA 1
ATOM 1197 C C . LEU A 1 155 ? 19.717 5.817 -35.921 1.00 87.81 155 LEU A C 1
ATOM 1199 O O . LEU A 1 155 ? 19.576 5.527 -34.733 1.00 87.81 155 LEU A O 1
ATOM 1203 N N . ASN A 1 156 ? 20.727 5.333 -36.656 1.00 88.88 156 ASN A N 1
ATOM 1204 C CA . ASN A 1 156 ? 21.811 4.539 -36.076 1.00 88.88 156 ASN A CA 1
ATOM 1205 C C . ASN A 1 156 ? 22.588 5.342 -35.021 1.00 88.88 156 ASN A C 1
ATOM 1207 O O . ASN A 1 156 ? 22.817 4.865 -33.912 1.00 88.88 156 ASN A O 1
ATOM 1211 N N . LYS A 1 157 ? 22.920 6.595 -35.335 1.00 91.25 157 LYS A N 1
ATOM 1212 C CA . LYS A 1 157 ? 23.632 7.513 -34.441 1.00 91.25 157 LYS A CA 1
ATOM 1213 C C . LYS A 1 157 ? 22.807 7.908 -33.209 1.00 91.25 157 LYS A C 1
ATOM 1215 O O . LYS A 1 157 ? 23.355 7.914 -32.106 1.00 91.25 157 LYS A O 1
ATOM 1220 N N . GLU A 1 158 ? 21.505 8.176 -33.355 1.00 91.38 158 GLU A N 1
ATOM 1221 C CA . GLU A 1 158 ? 20.614 8.405 -32.202 1.00 91.38 158 GLU A CA 1
ATOM 1222 C C . GLU A 1 158 ? 20.472 7.141 -31.326 1.00 91.38 158 GLU A C 1
ATOM 1224 O O . GLU A 1 158 ? 20.445 7.243 -30.097 1.00 91.38 158 GLU A O 1
ATOM 1229 N N . LEU A 1 159 ? 20.450 5.945 -31.932 1.00 89.88 159 LEU A N 1
ATOM 1230 C CA . LEU A 1 159 ? 20.442 4.666 -31.213 1.00 89.88 159 LEU A CA 1
ATOM 1231 C C . LEU A 1 159 ? 21.751 4.426 -30.442 1.00 89.88 159 LEU A C 1
ATOM 1233 O O . LEU A 1 159 ? 21.689 4.029 -29.280 1.00 89.88 159 LEU A O 1
ATOM 1237 N N . GLU A 1 160 ? 22.919 4.698 -31.030 1.00 90.50 160 GLU A N 1
ATOM 1238 C CA . GLU A 1 160 ? 24.201 4.558 -30.324 1.00 90.50 160 GLU A CA 1
ATOM 1239 C C . GLU A 1 160 ? 24.359 5.576 -29.188 1.00 90.50 160 GLU A C 1
ATOM 1241 O O . GLU A 1 160 ? 24.796 5.217 -28.093 1.00 90.50 160 GLU A O 1
ATOM 1246 N N . GLN A 1 161 ? 23.914 6.822 -29.381 1.00 92.88 161 GLN A N 1
ATOM 1247 C CA . GLN A 1 161 ? 23.866 7.799 -28.291 1.00 92.88 161 GLN A CA 1
ATOM 1248 C C . GLN A 1 161 ? 22.970 7.309 -27.140 1.00 92.88 161 GLN A C 1
ATOM 1250 O O . GLN A 1 161 ? 23.333 7.441 -25.968 1.00 92.88 161 GLN A O 1
ATOM 1255 N N . TRP A 1 162 ? 21.822 6.701 -27.456 1.00 94.00 162 TRP A N 1
ATOM 1256 C CA . TRP A 1 162 ? 20.946 6.110 -26.447 1.00 94.00 162 TRP A CA 1
ATOM 1257 C C . TRP A 1 162 ? 21.569 4.880 -25.762 1.00 94.00 162 TRP A C 1
ATOM 1259 O O . TRP A 1 162 ? 21.442 4.735 -24.545 1.00 94.00 162 TRP A O 1
ATOM 1269 N N . ASN A 1 163 ? 22.295 4.030 -26.498 1.00 92.19 163 ASN A N 1
ATOM 1270 C CA . ASN A 1 163 ? 23.039 2.899 -25.933 1.00 92.19 163 ASN A CA 1
ATOM 1271 C C . ASN A 1 163 ? 24.087 3.372 -24.910 1.00 92.19 163 ASN A C 1
ATOM 1273 O O . ASN A 1 163 ? 24.221 2.767 -23.845 1.00 92.19 163 ASN A O 1
ATOM 1277 N N . GLU A 1 164 ? 24.802 4.465 -25.190 1.00 93.19 164 GLU A N 1
ATOM 1278 C CA . GLU A 1 164 ? 25.742 5.061 -24.233 1.00 93.19 164 GLU A CA 1
ATOM 1279 C C . GLU A 1 164 ? 25.035 5.633 -22.997 1.00 93.19 164 GLU A C 1
ATOM 1281 O O . GLU A 1 164 ? 25.525 5.458 -21.878 1.00 93.19 164 GLU A O 1
ATOM 1286 N N . MET A 1 165 ? 23.852 6.241 -23.143 1.00 95.12 165 MET A N 1
ATOM 1287 C CA . MET A 1 165 ? 23.039 6.637 -21.985 1.00 95.12 165 MET A CA 1
ATOM 1288 C C . MET A 1 165 ? 22.631 5.416 -21.144 1.00 95.12 165 MET A C 1
ATOM 1290 O O . MET A 1 165 ? 22.838 5.415 -19.932 1.00 95.12 165 MET A O 1
ATOM 1294 N N . LEU A 1 166 ? 22.138 4.341 -21.773 1.00 94.94 166 LEU A N 1
ATOM 1295 C CA . LEU A 1 166 ? 21.774 3.090 -21.094 1.00 94.94 166 LEU A CA 1
ATOM 1296 C C . LEU A 1 166 ? 22.956 2.485 -20.316 1.00 94.94 166 LEU A C 1
ATOM 1298 O O . LEU A 1 166 ? 22.782 2.078 -19.162 1.00 94.94 166 LEU A O 1
ATOM 1302 N N . LYS A 1 167 ? 24.152 2.451 -20.921 1.00 93.25 167 LYS A N 1
ATOM 1303 C CA . LYS A 1 167 ? 25.380 1.964 -20.271 1.00 93.25 167 LYS A CA 1
ATOM 1304 C C . LYS A 1 167 ? 25.721 2.788 -19.029 1.00 93.25 167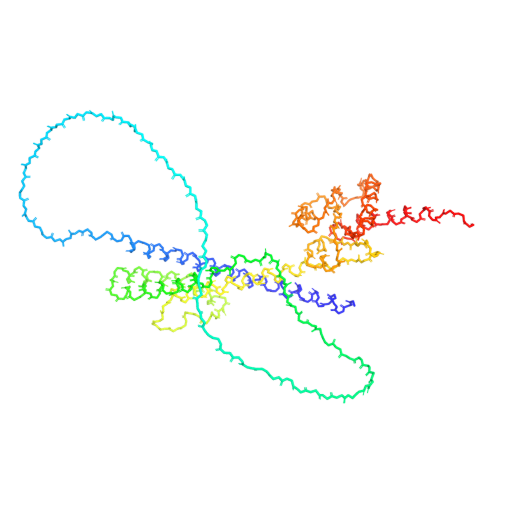 LYS A C 1
ATOM 1306 O O . LYS A 1 167 ? 25.930 2.216 -17.959 1.00 93.25 167 LYS A O 1
ATOM 1311 N N . ASN A 1 168 ? 25.747 4.114 -19.165 1.00 94.69 168 ASN A N 1
ATOM 1312 C CA . ASN A 1 168 ? 26.157 5.028 -18.098 1.00 94.69 168 ASN A CA 1
ATOM 1313 C C . ASN A 1 168 ? 25.145 5.121 -16.945 1.00 94.69 168 ASN A C 1
ATOM 1315 O O . ASN A 1 168 ? 25.563 5.281 -15.798 1.00 94.69 168 ASN A O 1
ATOM 1319 N N . ASP A 1 169 ? 23.843 5.009 -17.226 1.00 94.50 169 ASP A N 1
ATOM 1320 C CA . ASP A 1 169 ? 22.792 5.131 -16.212 1.00 94.50 169 ASP A CA 1
ATOM 1321 C C . ASP A 1 169 ? 22.383 3.793 -15.585 1.00 94.50 169 ASP A C 1
ATOM 1323 O O . ASP A 1 169 ? 22.355 3.679 -14.360 1.00 94.50 169 ASP A O 1
ATOM 1327 N N . ALA A 1 170 ? 22.018 2.795 -16.396 1.00 95.19 170 ALA A N 1
ATOM 1328 C CA . ALA A 1 170 ? 21.401 1.563 -15.902 1.00 95.19 170 ALA A CA 1
ATOM 1329 C C . ALA A 1 170 ? 22.416 0.426 -15.736 1.00 95.19 170 ALA A C 1
ATOM 1331 O O . ALA A 1 170 ? 22.480 -0.176 -14.667 1.00 95.19 170 ALA A O 1
ATOM 1332 N N . VAL A 1 171 ? 23.234 0.146 -16.758 1.00 93.62 171 VAL A N 1
ATOM 1333 C CA . VAL A 1 171 ? 24.193 -0.977 -16.710 1.00 93.62 171 VAL A CA 1
ATOM 1334 C C . VAL A 1 171 ? 25.255 -0.733 -15.639 1.00 93.62 171 VAL A C 1
ATOM 1336 O O . VAL A 1 171 ? 25.512 -1.614 -14.819 1.00 93.62 171 VAL A O 1
ATOM 1339 N N . LYS A 1 172 ? 25.810 0.483 -15.584 1.00 94.69 172 LYS A N 1
ATOM 1340 C CA . LYS A 1 172 ? 26.746 0.899 -14.537 1.00 94.69 172 LYS A CA 1
ATOM 1341 C C . LYS A 1 172 ? 26.138 0.781 -13.134 1.00 94.69 172 LYS A C 1
ATOM 1343 O O . LYS A 1 172 ? 26.775 0.206 -12.258 1.00 94.69 172 LYS A O 1
ATOM 1348 N N . LEU A 1 173 ? 24.895 1.235 -12.931 1.00 95.81 173 LEU A N 1
ATOM 1349 C CA . LEU A 1 173 ? 24.205 1.101 -11.640 1.00 95.81 173 LEU A CA 1
ATOM 1350 C C . LEU A 1 173 ? 24.051 -0.374 -11.227 1.00 95.81 173 LEU A C 1
ATOM 1352 O O . LEU A 1 173 ? 24.249 -0.706 -10.058 1.00 95.81 173 LEU A O 1
ATOM 1356 N N . CYS A 1 174 ? 23.734 -1.267 -12.169 1.00 94.75 174 CYS A N 1
ATOM 1357 C CA . CYS A 1 174 ? 23.686 -2.707 -11.909 1.00 94.75 174 CYS A CA 1
ATOM 1358 C C . CYS A 1 174 ? 25.060 -3.257 -11.490 1.00 94.75 174 CYS A C 1
ATOM 1360 O O . CYS A 1 174 ? 25.152 -3.963 -10.487 1.00 94.75 174 CYS A O 1
ATOM 1362 N N . GLN A 1 175 ? 26.129 -2.891 -12.206 1.00 93.12 175 GLN A N 1
ATOM 1363 C CA . GLN A 1 175 ? 27.504 -3.313 -11.906 1.00 93.12 175 GLN A CA 1
ATOM 1364 C C . GLN A 1 175 ? 27.971 -2.833 -10.523 1.00 93.12 175 GLN A C 1
ATOM 1366 O O . GLN A 1 175 ? 28.466 -3.636 -9.736 1.00 93.12 175 GLN A O 1
ATOM 1371 N N . GLU A 1 176 ? 27.749 -1.558 -10.190 1.00 94.81 176 GLU A N 1
ATOM 1372 C CA . GLU A 1 176 ? 28.103 -0.963 -8.889 1.00 94.81 176 GLU A CA 1
ATOM 1373 C C . GLU A 1 176 ? 27.399 -1.650 -7.703 1.00 94.81 176 GLU A C 1
ATOM 1375 O O . GLU A 1 176 ? 27.927 -1.662 -6.592 1.00 94.81 176 GLU A O 1
ATOM 1380 N N . ASN A 1 177 ? 26.238 -2.270 -7.939 1.00 93.69 177 ASN A N 1
ATOM 1381 C CA . ASN A 1 177 ? 25.457 -2.992 -6.931 1.00 93.69 177 ASN A CA 1
ATOM 1382 C C . ASN A 1 177 ? 25.592 -4.526 -7.032 1.00 93.69 177 ASN A C 1
ATOM 1384 O O . ASN A 1 177 ? 24.858 -5.246 -6.358 1.00 93.69 177 ASN A O 1
ATOM 1388 N N . ASN A 1 178 ? 26.517 -5.044 -7.854 1.00 92.75 178 ASN A N 1
ATOM 1389 C CA . ASN A 1 178 ? 26.685 -6.479 -8.150 1.00 92.75 178 ASN A CA 1
ATOM 1390 C C . ASN A 1 178 ? 25.386 -7.177 -8.619 1.00 92.75 178 ASN A C 1
ATOM 1392 O O . ASN A 1 178 ? 25.188 -8.375 -8.407 1.00 92.75 178 ASN A O 1
ATOM 1396 N N . PHE A 1 179 ? 24.482 -6.432 -9.258 1.00 91.88 179 PHE A N 1
ATOM 1397 C CA . PHE A 1 179 ? 23.198 -6.936 -9.724 1.00 91.88 179 PHE A CA 1
ATOM 1398 C C . PHE A 1 179 ? 23.317 -7.500 -11.141 1.00 91.88 179 PHE A C 1
ATOM 1400 O O . PHE A 1 179 ? 23.266 -6.772 -12.132 1.00 91.88 179 PHE A O 1
ATOM 1407 N N . HIS A 1 180 ? 23.450 -8.821 -11.236 1.00 89.94 180 HIS A N 1
ATOM 1408 C CA . HIS A 1 180 ? 23.342 -9.537 -12.503 1.00 89.94 180 HIS A CA 1
ATOM 1409 C C . HIS A 1 180 ? 21.869 -9.583 -12.940 1.00 89.94 180 HIS A C 1
ATOM 1411 O O . HIS A 1 180 ? 21.043 -10.300 -12.374 1.00 89.94 180 HIS A O 1
ATOM 1417 N N . THR A 1 181 ? 21.544 -8.778 -13.946 1.00 88.31 181 THR A N 1
ATOM 1418 C CA . THR A 1 181 ? 20.204 -8.622 -14.529 1.00 88.31 181 THR A CA 1
ATOM 1419 C C . THR A 1 181 ? 19.748 -9.840 -15.335 1.00 88.31 181 THR A C 1
ATOM 1421 O O . THR A 1 181 ? 18.544 -10.035 -15.486 1.00 88.31 181 THR A O 1
ATOM 1424 N N . GLY A 1 182 ? 20.681 -10.606 -15.918 1.00 85.81 182 GLY A N 1
ATOM 1425 C CA . GLY A 1 182 ? 20.394 -11.544 -17.013 1.00 85.81 182 GLY A CA 1
ATOM 1426 C C . GLY A 1 182 ? 19.993 -10.856 -18.333 1.00 85.81 182 GLY A C 1
ATOM 1427 O O . GLY A 1 182 ? 19.488 -11.509 -19.241 1.00 85.81 182 GLY A O 1
ATOM 1428 N N . PHE A 1 183 ? 20.198 -9.538 -18.427 1.00 80.94 183 PHE A N 1
ATOM 1429 C CA . PHE A 1 183 ? 19.959 -8.677 -19.593 1.00 80.94 183 PHE A CA 1
ATOM 1430 C C . PHE A 1 183 ? 21.210 -7.831 -19.850 1.00 80.94 183 PHE A C 1
ATOM 1432 O O . PHE A 1 183 ? 21.973 -7.589 -18.917 1.00 80.94 183 PHE A O 1
ATOM 1439 N N . PHE A 1 184 ? 21.398 -7.321 -21.071 1.00 80.69 184 PHE A N 1
ATOM 1440 C CA . PHE A 1 184 ? 22.600 -6.564 -21.479 1.00 80.69 184 PHE A CA 1
ATOM 1441 C C . PHE A 1 184 ? 23.897 -7.394 -21.539 1.00 80.69 184 PHE A C 1
ATOM 1443 O O . PHE A 1 184 ? 24.979 -6.840 -21.734 1.00 80.69 184 PHE A O 1
ATOM 1450 N N . GLU A 1 185 ? 23.804 -8.719 -21.407 1.00 66.75 185 GLU A N 1
ATOM 1451 C CA . GLU A 1 185 ? 24.928 -9.631 -21.592 1.00 66.75 185 GLU A CA 1
ATOM 1452 C C . GLU A 1 185 ? 24.945 -10.173 -23.030 1.00 66.75 185 GLU A C 1
ATOM 1454 O O . GLU A 1 185 ? 24.029 -10.871 -23.455 1.00 66.75 185 GLU A O 1
ATOM 1459 N N . CYS A 1 186 ? 26.042 -9.884 -23.737 1.00 52.88 186 CYS A N 1
ATOM 1460 C CA . CYS A 1 186 ? 26.407 -10.330 -25.091 1.00 52.88 186 CYS A CA 1
ATOM 1461 C C . CYS A 1 186 ? 25.751 -9.646 -26.318 1.00 52.88 186 CYS A C 1
ATOM 1463 O O . CYS A 1 186 ? 24.543 -9.682 -26.546 1.00 52.88 186 CYS A O 1
ATOM 1465 N N . SER A 1 187 ? 26.661 -9.104 -27.144 1.00 58.88 187 SER A N 1
ATOM 1466 C CA . SER A 1 187 ? 26.725 -9.110 -28.621 1.00 58.88 187 SER A CA 1
ATOM 1467 C C . SER A 1 187 ? 25.428 -9.035 -29.440 1.00 58.88 187 SER A C 1
ATOM 1469 O O . SER A 1 187 ? 24.623 -9.964 -29.441 1.00 58.88 187 SER A O 1
ATOM 1471 N N . ASP A 1 188 ? 25.334 -7.990 -30.269 1.00 56.44 188 ASP A N 1
ATOM 1472 C CA . ASP A 1 188 ? 24.395 -7.821 -31.396 1.00 56.44 188 ASP A CA 1
ATOM 1473 C C . ASP A 1 188 ? 22.890 -7.854 -31.057 1.00 56.44 188 ASP A C 1
ATOM 1475 O O . ASP A 1 188 ? 22.031 -7.783 -31.946 1.00 56.44 188 ASP A O 1
ATOM 1479 N N . SER A 1 189 ? 22.568 -7.919 -29.766 1.00 63.53 189 SER A N 1
ATOM 1480 C CA . SER A 1 189 ? 21.228 -7.899 -29.188 1.00 63.53 189 SER A CA 1
ATOM 1481 C C . SER A 1 189 ? 20.615 -6.490 -29.188 1.00 63.53 189 SER A C 1
ATOM 1483 O O . SER A 1 189 ? 21.292 -5.462 -29.225 1.00 63.53 189 SER A O 1
ATOM 1485 N N . ASN A 1 190 ? 19.281 -6.428 -29.194 1.00 78.81 190 ASN A N 1
ATOM 1486 C CA . ASN A 1 190 ? 18.550 -5.164 -29.213 1.00 78.81 190 ASN A CA 1
ATOM 1487 C C . ASN A 1 190 ? 18.424 -4.617 -27.783 1.00 78.81 190 ASN A C 1
ATOM 1489 O O . ASN A 1 190 ? 17.406 -4.833 -27.124 1.00 78.81 190 ASN A O 1
ATOM 1493 N N . CYS A 1 191 ? 19.444 -3.877 -27.336 1.00 87.19 191 CYS A N 1
ATOM 1494 C CA . CYS A 1 191 ? 19.544 -3.282 -25.996 1.00 87.19 191 CYS A CA 1
ATOM 1495 C C . CYS A 1 191 ? 18.277 -2.539 -25.534 1.00 87.19 191 CYS A C 1
ATOM 1497 O O . CYS A 1 191 ? 17.978 -2.502 -24.341 1.00 87.19 191 CYS A O 1
ATOM 1499 N N . VAL A 1 192 ? 17.510 -1.960 -26.465 1.00 90.06 192 VAL A N 1
ATOM 1500 C CA . VAL A 1 192 ? 16.254 -1.255 -26.168 1.00 90.06 192 VAL A CA 1
ATOM 1501 C C . VAL A 1 192 ? 15.137 -2.221 -25.768 1.00 90.06 192 VAL A C 1
ATOM 1503 O O . VAL A 1 192 ? 14.383 -1.950 -24.832 1.00 90.06 192 VAL A O 1
ATOM 1506 N N . VAL A 1 193 ? 15.031 -3.358 -26.463 1.00 90.25 193 VAL A N 1
ATOM 1507 C CA . VAL A 1 193 ? 14.096 -4.434 -26.100 1.00 90.25 193 VAL A CA 1
ATOM 1508 C C . VAL A 1 193 ? 14.478 -5.007 -24.742 1.00 90.25 193 VAL A C 1
ATOM 1510 O O . VAL A 1 193 ? 13.606 -5.134 -23.891 1.00 90.25 193 VAL A O 1
ATOM 1513 N N . ASP A 1 194 ? 15.762 -5.259 -24.498 1.00 90.81 194 ASP A N 1
ATOM 1514 C CA . ASP A 1 194 ? 16.237 -5.795 -23.218 1.00 90.81 194 ASP A CA 1
ATOM 1515 C C . ASP A 1 194 ? 15.968 -4.826 -22.055 1.00 90.81 194 ASP A C 1
ATOM 1517 O O . ASP A 1 194 ? 15.479 -5.234 -21.000 1.00 90.81 194 ASP A O 1
ATOM 1521 N N . ALA A 1 195 ? 16.185 -3.522 -22.262 1.00 93.12 195 ALA A N 1
ATOM 1522 C CA . ALA A 1 195 ? 15.857 -2.486 -21.283 1.00 93.12 195 ALA A CA 1
ATOM 1523 C C . ALA A 1 195 ? 14.350 -2.420 -20.982 1.00 93.12 195 ALA A C 1
ATOM 1525 O O . ALA A 1 195 ? 13.953 -2.263 -19.824 1.00 93.12 195 ALA A O 1
ATOM 1526 N N . TYR A 1 196 ? 13.505 -2.567 -22.008 1.00 93.38 196 TYR A N 1
ATOM 1527 C CA . TYR A 1 196 ? 12.050 -2.611 -21.859 1.00 93.38 196 TYR A CA 1
ATOM 1528 C C . TYR A 1 196 ? 11.581 -3.866 -21.106 1.00 93.38 196 TYR A C 1
ATOM 1530 O O . TYR A 1 196 ? 10.824 -3.768 -20.138 1.00 93.38 196 TYR A O 1
ATOM 1538 N N . GLU A 1 197 ? 12.079 -5.037 -21.500 1.00 92.00 197 GLU A N 1
ATOM 1539 C CA . GLU A 1 197 ? 11.787 -6.332 -20.880 1.00 92.00 197 GLU A CA 1
ATOM 1540 C C . GLU A 1 197 ? 12.245 -6.388 -19.410 1.00 92.00 197 GLU A C 1
ATOM 1542 O O . GLU A 1 197 ? 11.544 -6.961 -18.564 1.00 92.00 197 GLU A O 1
ATOM 1547 N N . LEU A 1 198 ? 13.373 -5.748 -19.076 1.00 94.19 198 LEU A N 1
ATOM 1548 C CA . LEU A 1 198 ? 13.829 -5.574 -17.696 1.00 94.19 198 LEU A CA 1
ATOM 1549 C C . LEU A 1 198 ? 12.941 -4.588 -16.919 1.00 94.19 198 LEU A C 1
ATOM 1551 O O . LEU A 1 198 ? 12.523 -4.921 -15.810 1.00 94.19 198 LEU A O 1
ATOM 1555 N N . LYS A 1 199 ? 12.584 -3.421 -17.485 1.00 95.12 199 LYS A N 1
ATOM 1556 C CA . LYS A 1 199 ? 11.671 -2.455 -16.834 1.00 95.12 199 LYS A CA 1
ATOM 1557 C C . LYS A 1 199 ? 10.345 -3.118 -16.444 1.00 95.12 199 LYS A C 1
ATOM 1559 O O . LYS A 1 199 ? 9.910 -2.970 -15.305 1.00 95.12 199 LYS A O 1
ATOM 1564 N N . VAL A 1 200 ? 9.730 -3.877 -17.355 1.00 94.19 200 VAL A N 1
ATOM 1565 C CA . VAL A 1 200 ? 8.458 -4.585 -17.103 1.00 94.19 200 VAL A CA 1
ATOM 1566 C C . VAL A 1 200 ? 8.613 -5.663 -16.018 1.00 94.19 200 VAL A C 1
ATOM 1568 O O . VAL A 1 200 ? 7.727 -5.842 -15.184 1.00 94.19 200 VAL A O 1
ATOM 1571 N N . ARG A 1 201 ? 9.751 -6.369 -15.961 1.00 93.88 201 ARG A N 1
ATOM 1572 C CA . ARG A 1 201 ? 10.031 -7.318 -14.864 1.00 93.88 201 ARG A CA 1
ATOM 1573 C C . ARG A 1 201 ? 10.190 -6.612 -13.520 1.00 93.88 201 ARG A C 1
ATOM 1575 O O . ARG A 1 201 ? 9.621 -7.082 -12.537 1.00 93.88 201 ARG A O 1
ATOM 1582 N N . LEU A 1 202 ? 10.912 -5.492 -13.479 1.00 95.75 202 LEU A N 1
ATOM 1583 C CA . LEU A 1 202 ? 11.082 -4.681 -12.271 1.00 95.75 202 LEU A CA 1
ATOM 1584 C C . LEU A 1 202 ? 9.746 -4.126 -11.771 1.00 95.75 202 LEU A C 1
ATOM 1586 O O . LEU A 1 202 ? 9.485 -4.189 -10.578 1.00 95.75 202 LEU A O 1
ATOM 1590 N N . GLU A 1 203 ? 8.878 -3.663 -12.669 1.00 94.62 203 GLU A N 1
ATOM 1591 C CA . GLU A 1 203 ? 7.528 -3.173 -12.358 1.00 94.62 203 GLU A CA 1
ATOM 1592 C C . GLU A 1 203 ? 6.701 -4.229 -11.600 1.00 94.62 203 GLU A C 1
ATOM 1594 O O . GLU A 1 203 ? 6.261 -3.975 -10.479 1.00 94.62 203 GLU A O 1
ATOM 1599 N N . HIS A 1 204 ? 6.629 -5.462 -12.118 1.00 94.50 204 HIS A N 1
ATOM 1600 C CA . HIS A 1 204 ? 5.976 -6.580 -11.421 1.00 94.50 204 HIS A CA 1
ATOM 1601 C C . HIS A 1 204 ? 6.673 -6.998 -10.111 1.00 94.50 204 HIS A C 1
ATOM 1603 O O . HIS A 1 204 ? 6.026 -7.515 -9.200 1.00 94.50 204 HIS A O 1
ATOM 1609 N N . ILE A 1 205 ? 8.000 -6.857 -10.003 1.00 94.25 205 ILE A N 1
ATOM 1610 C CA . ILE A 1 205 ? 8.731 -7.162 -8.759 1.00 94.25 205 ILE A CA 1
ATOM 1611 C C . ILE A 1 205 ? 8.403 -6.115 -7.688 1.00 94.25 205 ILE A C 1
ATOM 1613 O O . ILE A 1 205 ? 8.127 -6.480 -6.548 1.00 94.25 205 ILE A O 1
ATOM 1617 N N . LEU A 1 206 ? 8.385 -4.834 -8.054 1.00 94.81 206 LEU A N 1
ATOM 1618 C CA . LEU A 1 206 ? 8.069 -3.720 -7.161 1.00 94.81 206 LEU A CA 1
ATOM 1619 C C . LEU A 1 206 ? 6.624 -3.797 -6.651 1.00 94.81 206 LEU A C 1
ATOM 1621 O O . LEU A 1 206 ? 6.406 -3.663 -5.448 1.00 94.81 206 LEU A O 1
ATOM 1625 N N . GLU A 1 207 ? 5.666 -4.112 -7.527 1.00 92.88 207 GLU A N 1
ATOM 1626 C CA . GLU A 1 207 ? 4.268 -4.367 -7.150 1.00 92.88 207 GLU A CA 1
ATOM 1627 C C . GLU A 1 207 ? 4.153 -5.518 -6.133 1.00 92.88 207 GLU A C 1
ATOM 1629 O O . GLU A 1 207 ? 3.497 -5.386 -5.099 1.00 92.88 207 GLU A O 1
ATOM 1634 N N . ARG A 1 208 ? 4.862 -6.635 -6.359 1.00 92.38 208 ARG A N 1
ATOM 1635 C CA . ARG A 1 208 ? 4.890 -7.755 -5.401 1.00 92.38 208 ARG A CA 1
ATOM 1636 C C . ARG A 1 208 ? 5.524 -7.369 -4.067 1.00 92.38 208 ARG A C 1
ATOM 1638 O O . ARG A 1 208 ? 5.009 -7.781 -3.032 1.00 92.38 208 ARG A O 1
ATOM 1645 N N . ILE A 1 209 ? 6.605 -6.584 -4.063 1.00 91.25 209 ILE A N 1
ATOM 1646 C CA . ILE A 1 209 ? 7.225 -6.106 -2.817 1.00 91.25 209 ILE A CA 1
ATOM 1647 C C . ILE A 1 209 ? 6.244 -5.220 -2.037 1.00 91.25 209 ILE A C 1
ATOM 1649 O O . ILE A 1 209 ? 6.144 -5.382 -0.820 1.00 91.25 209 ILE A O 1
ATOM 1653 N N . ALA A 1 210 ? 5.479 -4.354 -2.712 1.00 88.69 210 ALA A N 1
ATOM 1654 C CA . ALA A 1 210 ? 4.427 -3.562 -2.074 1.00 88.69 210 ALA A CA 1
ATOM 1655 C C . ALA A 1 210 ? 3.356 -4.460 -1.426 1.00 88.69 210 ALA A C 1
ATOM 1657 O O . ALA A 1 210 ? 3.139 -4.365 -0.220 1.00 88.69 210 ALA A O 1
ATOM 1658 N N . LEU A 1 211 ? 2.786 -5.417 -2.173 1.00 87.25 211 LEU A N 1
ATOM 1659 C CA . LEU A 1 211 ? 1.776 -6.357 -1.656 1.00 87.25 211 LEU A CA 1
ATOM 1660 C C . LEU A 1 211 ? 2.274 -7.176 -0.448 1.00 87.25 211 LEU A C 1
ATOM 1662 O O . LEU A 1 211 ? 1.546 -7.360 0.529 1.00 87.25 211 LEU A O 1
ATOM 1666 N N . ILE A 1 212 ? 3.521 -7.658 -0.492 1.00 88.00 212 ILE A N 1
ATOM 1667 C CA . ILE A 1 212 ? 4.145 -8.410 0.609 1.00 88.00 212 ILE A CA 1
ATOM 1668 C C . ILE A 1 212 ? 4.365 -7.499 1.832 1.00 88.00 212 ILE A C 1
ATOM 1670 O O . ILE A 1 212 ? 4.133 -7.923 2.967 1.00 88.00 212 ILE A O 1
ATOM 1674 N N . SER A 1 213 ? 4.770 -6.246 1.610 1.00 85.94 213 SER A N 1
ATOM 1675 C CA . SER A 1 213 ? 4.980 -5.255 2.675 1.00 85.94 213 SER A CA 1
ATOM 1676 C C . SER A 1 213 ? 3.667 -4.849 3.344 1.00 85.94 213 SER A C 1
ATOM 1678 O O . SER A 1 213 ? 3.602 -4.779 4.572 1.00 85.94 213 SER A O 1
ATOM 1680 N N . ASP A 1 214 ? 2.596 -4.654 2.574 1.00 83.25 214 ASP A N 1
ATOM 1681 C CA . ASP A 1 214 ? 1.267 -4.385 3.124 1.00 83.25 214 ASP A CA 1
ATOM 1682 C C . ASP A 1 214 ? 0.748 -5.561 3.949 1.00 83.25 214 ASP A C 1
ATOM 1684 O O . ASP A 1 214 ? 0.307 -5.356 5.082 1.00 83.25 214 ASP A O 1
ATOM 1688 N N . ALA A 1 215 ? 0.895 -6.795 3.452 1.00 82.38 215 ALA A N 1
ATOM 1689 C CA . ALA A 1 215 ? 0.535 -8.003 4.194 1.00 82.38 215 ALA A CA 1
ATOM 1690 C C . ALA A 1 215 ? 1.301 -8.132 5.527 1.00 82.38 215 ALA A C 1
ATOM 1692 O O . ALA A 1 215 ? 0.727 -8.566 6.528 1.00 82.38 215 ALA A O 1
ATOM 1693 N N . ALA A 1 216 ? 2.568 -7.709 5.588 1.00 84.06 216 ALA A N 1
ATOM 1694 C CA . ALA A 1 216 ? 3.351 -7.685 6.829 1.00 84.06 216 ALA A CA 1
ATOM 1695 C C . ALA A 1 216 ? 2.811 -6.697 7.879 1.00 84.06 216 ALA A C 1
ATOM 1697 O O . ALA A 1 216 ? 2.968 -6.918 9.085 1.00 84.06 216 ALA A O 1
ATOM 1698 N N . ASN A 1 217 ? 2.134 -5.643 7.418 1.00 84.25 217 ASN A N 1
ATOM 1699 C CA . ASN A 1 217 ? 1.535 -4.578 8.220 1.00 84.25 217 ASN A CA 1
ATOM 1700 C C . ASN A 1 217 ? 0.044 -4.843 8.534 1.00 84.25 217 ASN A C 1
ATOM 1702 O O . ASN A 1 217 ? -0.744 -3.907 8.685 1.00 84.25 217 ASN A O 1
ATOM 1706 N N . THR A 1 218 ? -0.337 -6.121 8.648 1.00 87.06 218 THR A N 1
ATOM 1707 C CA . THR A 1 218 ? -1.680 -6.579 9.054 1.00 87.06 218 THR A CA 1
ATOM 1708 C C . THR A 1 218 ? -1.631 -7.368 10.362 1.00 87.06 218 THR A C 1
ATOM 1710 O O . THR A 1 218 ? -0.699 -8.150 10.597 1.00 87.06 218 THR A O 1
ATOM 1713 N N . GLU A 1 219 ? -2.640 -7.199 11.218 1.00 89.19 219 GLU A N 1
ATOM 1714 C CA . GLU A 1 219 ? -2.847 -7.990 12.442 1.00 89.19 219 GLU A CA 1
ATOM 1715 C C . GLU A 1 219 ? -4.269 -8.547 12.555 1.00 89.19 219 GLU A C 1
ATOM 1717 O O . GLU A 1 219 ? -5.225 -7.990 12.020 1.00 89.19 219 GLU A O 1
ATOM 1722 N N . LYS A 1 220 ? -4.418 -9.692 13.230 1.00 92.94 220 LYS A N 1
ATOM 1723 C CA . LYS A 1 220 ? -5.735 -10.271 13.512 1.00 92.94 220 LYS A CA 1
ATOM 1724 C C . LYS A 1 220 ? -6.278 -9.643 14.802 1.00 92.94 220 LYS A C 1
ATOM 1726 O O . LYS A 1 220 ? -5.579 -9.733 15.811 1.00 92.94 220 LYS A O 1
ATOM 1731 N N . PRO A 1 221 ? -7.491 -9.061 14.811 1.00 95.94 221 PRO A N 1
ATOM 1732 C CA . PRO A 1 221 ? -8.088 -8.560 16.042 1.00 95.94 221 PRO A CA 1
ATOM 1733 C C . PRO A 1 221 ? -8.447 -9.707 16.997 1.00 95.94 221 PRO A C 1
ATOM 1735 O O . PRO A 1 221 ? -8.758 -10.829 16.578 1.00 95.94 221 PRO A O 1
ATOM 1738 N N . SER A 1 222 ? -8.427 -9.411 18.292 1.00 97.06 222 SER A N 1
ATOM 1739 C CA . SER A 1 222 ? -8.819 -10.339 19.353 1.00 97.06 222 SER A CA 1
ATOM 1740 C C . SER A 1 222 ? -10.339 -10.358 19.499 1.00 97.06 222 SER A C 1
ATOM 1742 O O . SER A 1 222 ? -10.970 -9.306 19.539 1.00 97.06 222 SER A O 1
ATOM 1744 N N . SER A 1 223 ? -10.936 -11.546 19.601 1.00 97.38 223 SER A N 1
ATOM 1745 C CA . SER A 1 223 ? -12.360 -11.694 19.934 1.00 97.38 223 SER A CA 1
ATOM 1746 C C . SER A 1 223 ? -12.558 -11.517 21.440 1.00 97.38 223 SER A C 1
ATOM 1748 O O . SER A 1 223 ? -11.813 -12.090 22.235 1.00 97.38 223 SER A O 1
ATOM 1750 N N . ILE A 1 224 ? -13.559 -10.718 21.807 1.00 96.44 224 ILE A N 1
ATOM 1751 C CA . ILE A 1 224 ? -14.029 -10.507 23.183 1.00 96.44 224 ILE A CA 1
ATOM 1752 C C . ILE A 1 224 ? -15.355 -11.246 23.401 1.00 96.44 224 ILE A C 1
ATOM 1754 O O . ILE A 1 224 ? -15.564 -11.867 24.441 1.00 96.44 224 ILE A O 1
ATOM 1758 N N . SER A 1 225 ? -16.230 -11.218 22.394 1.00 92.81 225 SER A N 1
ATOM 1759 C CA . SER A 1 225 ? -17.443 -12.034 22.302 1.00 92.81 225 SER A CA 1
ATOM 1760 C C . SER A 1 225 ? -17.664 -12.477 20.848 1.00 92.81 225 SER A C 1
ATOM 1762 O O . SER A 1 225 ? -16.843 -12.193 19.971 1.00 92.81 225 SER A O 1
ATOM 1764 N N . THR A 1 226 ? -18.783 -13.153 20.573 1.00 92.38 226 THR A N 1
ATOM 1765 C CA . THR A 1 226 ? -19.207 -13.551 19.218 1.00 92.38 226 THR A CA 1
ATOM 1766 C C . THR A 1 226 ? -19.248 -12.375 18.233 1.00 92.38 226 THR A C 1
ATOM 1768 O O . THR A 1 226 ? -18.871 -12.541 17.070 1.00 92.38 226 THR A O 1
ATOM 1771 N N . ASN A 1 227 ? -19.664 -11.195 18.715 1.00 95.38 227 ASN A N 1
ATOM 1772 C CA . ASN A 1 227 ? -19.937 -10.008 17.899 1.00 95.38 227 ASN A CA 1
ATOM 1773 C C . ASN A 1 227 ? -18.992 -8.827 18.197 1.00 95.38 227 ASN A C 1
ATOM 1775 O O . ASN A 1 227 ? -18.976 -7.862 17.437 1.00 95.38 227 ASN A O 1
ATOM 1779 N N . LEU A 1 228 ? -18.173 -8.908 19.253 1.00 97.44 228 LEU A N 1
ATOM 1780 C CA . LEU A 1 228 ? -17.263 -7.842 19.685 1.00 97.44 228 LEU A CA 1
ATOM 1781 C C . LEU A 1 228 ? -15.791 -8.253 19.547 1.00 97.44 228 LEU A C 1
ATOM 1783 O O . LEU A 1 228 ? -15.352 -9.260 20.114 1.00 97.44 228 LEU A O 1
ATOM 1787 N N . PHE A 1 229 ? -15.018 -7.423 18.848 1.00 98.50 229 PHE A N 1
ATOM 1788 C CA . PHE A 1 229 ? -13.579 -7.575 18.634 1.00 98.50 229 PHE A CA 1
ATOM 1789 C C . PHE A 1 229 ? -12.815 -6.325 19.080 1.00 98.50 229 PHE A C 1
ATOM 1791 O O . PHE A 1 229 ? -13.329 -5.211 18.995 1.00 98.50 229 PHE A O 1
ATOM 1798 N N . ILE A 1 230 ? -11.561 -6.505 19.500 1.00 98.12 230 ILE A N 1
ATOM 1799 C CA . ILE A 1 230 ? -10.628 -5.423 19.840 1.00 98.12 230 ILE A CA 1
ATOM 1800 C C . ILE A 1 230 ? -9.337 -5.525 19.017 1.00 98.12 230 ILE A C 1
ATOM 1802 O O . ILE A 1 230 ? -8.840 -6.623 18.748 1.00 98.12 230 ILE A O 1
ATOM 1806 N N . GLY A 1 231 ? -8.756 -4.386 18.639 1.00 96.00 231 GLY A N 1
ATOM 1807 C CA . GLY A 1 231 ? -7.447 -4.346 17.985 1.00 96.00 231 GLY A CA 1
ATOM 1808 C C . GLY A 1 231 ? -6.772 -2.974 17.999 1.00 96.00 231 GLY A C 1
ATOM 1809 O O . GLY A 1 231 ? -7.272 -2.018 18.593 1.00 96.00 231 GLY A O 1
ATOM 1810 N N . GLY A 1 232 ? -5.614 -2.900 17.342 1.00 93.44 232 GLY A N 1
ATOM 1811 C CA . GLY A 1 232 ? -4.947 -1.652 16.960 1.00 93.44 232 GLY A CA 1
ATOM 1812 C C . GLY A 1 232 ? -5.189 -1.295 15.488 1.00 93.44 232 GLY A C 1
ATOM 1813 O O . GLY A 1 232 ? -5.882 -2.018 14.769 1.00 93.44 232 GLY A O 1
ATOM 1814 N N . ALA A 1 233 ? -4.553 -0.229 15.003 1.00 91.69 233 ALA A N 1
ATOM 1815 C CA . ALA A 1 233 ? -4.667 0.235 13.618 1.00 91.69 233 ALA A CA 1
ATOM 1816 C C . ALA A 1 233 ? -4.225 -0.832 12.595 1.00 91.69 233 ALA A C 1
ATOM 1818 O O . ALA A 1 233 ? -4.847 -0.981 11.546 1.00 91.69 233 ALA A O 1
ATOM 1819 N N . LEU A 1 234 ? -3.219 -1.655 12.926 1.00 90.50 234 LEU A N 1
ATOM 1820 C CA . LEU A 1 234 ? -2.815 -2.794 12.088 1.00 90.50 234 LEU A CA 1
ATOM 1821 C C . LEU A 1 234 ? -3.925 -3.842 11.927 1.00 90.50 234 LEU A C 1
ATOM 1823 O O . LEU A 1 234 ? -3.925 -4.548 10.927 1.00 90.50 234 LEU A O 1
ATOM 1827 N N . ALA A 1 235 ? -4.858 -3.955 12.880 1.00 92.69 235 ALA A N 1
ATOM 1828 C CA . ALA A 1 235 ? -6.015 -4.835 12.753 1.00 92.69 235 ALA A CA 1
ATOM 1829 C C . ALA A 1 235 ? -7.125 -4.206 11.900 1.00 92.69 235 ALA A C 1
ATOM 1831 O O . ALA A 1 235 ? -7.702 -4.897 11.065 1.00 92.69 235 ALA A O 1
ATOM 1832 N N . ALA A 1 236 ? -7.369 -2.900 12.044 1.00 92.12 236 ALA A N 1
ATOM 1833 C CA . ALA A 1 236 ? -8.307 -2.158 11.195 1.00 92.12 236 ALA A CA 1
ATOM 1834 C C . ALA A 1 236 ? -7.886 -2.155 9.709 1.00 92.12 236 ALA A C 1
ATOM 1836 O O . ALA A 1 236 ? -8.727 -2.293 8.826 1.00 92.12 236 ALA A O 1
ATOM 1837 N N . ARG A 1 237 ? -6.575 -2.109 9.419 1.00 88.25 237 ARG A N 1
ATOM 1838 C CA . ARG A 1 237 ? -6.024 -2.242 8.053 1.00 88.25 237 ARG A CA 1
ATOM 1839 C C . ARG A 1 237 ? -6.155 -3.652 7.451 1.00 88.25 237 ARG A C 1
ATOM 1841 O O . ARG A 1 237 ? -5.916 -3.831 6.260 1.00 88.25 237 ARG A O 1
ATOM 1848 N N . SER A 1 238 ? -6.518 -4.672 8.230 1.00 91.06 238 SER A N 1
ATOM 1849 C CA . SER A 1 238 ? -6.520 -6.077 7.794 1.00 91.06 238 SER A CA 1
ATOM 1850 C C . SER A 1 238 ? -7.786 -6.486 7.030 1.00 91.06 238 SER A C 1
ATOM 1852 O O . SER A 1 238 ? -8.391 -7.500 7.379 1.00 91.06 238 SER A O 1
ATOM 1854 N N . VAL A 1 239 ? -8.188 -5.744 5.991 1.00 91.00 239 VAL A N 1
ATOM 1855 C CA . VAL A 1 239 ? -9.475 -5.888 5.264 1.00 91.00 239 VAL A CA 1
ATOM 1856 C C . VAL A 1 239 ? -9.901 -7.349 5.045 1.00 91.00 239 VAL A C 1
ATOM 1858 O O . VAL A 1 239 ? -10.965 -7.755 5.510 1.00 91.00 239 VAL A O 1
ATOM 1861 N N . TYR A 1 240 ? -9.038 -8.180 4.448 1.00 91.25 240 TYR A N 1
ATOM 1862 C CA . TYR A 1 240 ? -9.311 -9.608 4.217 1.00 91.25 240 TYR A CA 1
ATOM 1863 C C . TYR A 1 240 ? -9.586 -10.410 5.502 1.00 91.25 240 TYR A C 1
ATOM 1865 O O . TYR A 1 240 ? -10.427 -11.307 5.513 1.00 91.25 240 TYR A O 1
ATOM 1873 N N . THR A 1 241 ? -8.892 -10.094 6.599 1.00 93.69 241 THR A N 1
ATOM 1874 C CA . THR A 1 241 ? -9.130 -10.716 7.912 1.00 93.69 241 THR A CA 1
ATOM 1875 C C . THR A 1 241 ? -10.450 -10.241 8.512 1.00 93.69 241 THR A C 1
ATOM 1877 O O . THR A 1 241 ? -11.165 -11.052 9.094 1.00 93.69 241 THR A O 1
ATOM 1880 N N . LEU A 1 242 ? -10.796 -8.959 8.356 1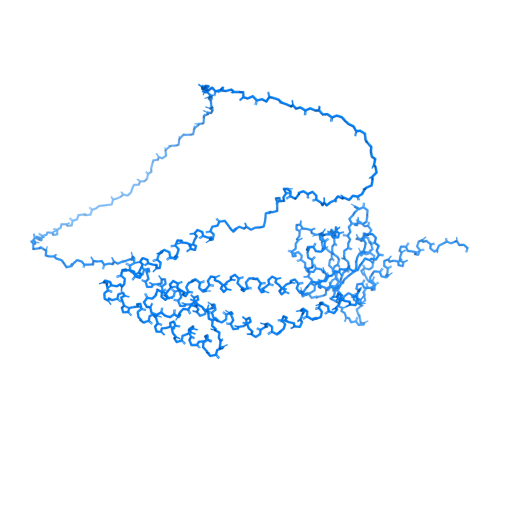.00 95.38 242 LEU A N 1
ATOM 1881 C CA . LEU A 1 242 ? -12.059 -8.404 8.848 1.00 95.38 242 LEU A CA 1
ATOM 1882 C C . LEU A 1 242 ? -13.257 -9.036 8.127 1.00 95.38 242 LEU A C 1
ATOM 1884 O O . LEU A 1 242 ? -14.151 -9.565 8.787 1.00 95.38 242 LEU A O 1
ATOM 1888 N N . GLN A 1 243 ? -13.209 -9.107 6.793 1.00 95.81 243 GLN A N 1
ATOM 1889 C CA . GLN A 1 243 ? -14.201 -9.824 5.984 1.00 95.81 243 GLN A CA 1
ATOM 1890 C C . GLN A 1 243 ? -14.302 -11.305 6.381 1.00 95.81 243 GLN A C 1
ATOM 1892 O O . GLN A 1 243 ? -15.400 -11.816 6.586 1.00 95.81 243 GLN A O 1
ATOM 1897 N N . HIS A 1 244 ? -13.169 -11.998 6.554 1.00 96.38 244 HIS A N 1
ATOM 1898 C CA . HIS A 1 244 ? -13.155 -13.409 6.957 1.00 96.38 244 HIS A CA 1
ATOM 1899 C C . HIS A 1 244 ? -13.750 -13.652 8.357 1.00 96.38 244 HIS A C 1
ATOM 1901 O O . HIS A 1 244 ? -14.351 -14.698 8.599 1.00 96.38 244 HIS A O 1
ATOM 1907 N N . LEU A 1 245 ? -13.614 -12.695 9.281 1.00 97.12 245 LEU A N 1
ATOM 1908 C CA . LEU A 1 245 ? -14.250 -12.744 10.602 1.00 97.12 245 LEU A CA 1
ATOM 1909 C C . LEU A 1 245 ? -15.748 -12.383 10.569 1.00 97.12 245 LEU A C 1
ATOM 1911 O O . LEU A 1 245 ? -16.454 -12.632 11.554 1.00 97.12 245 LEU A O 1
ATOM 1915 N N . GLY A 1 246 ? -16.241 -11.834 9.455 1.00 97.19 246 GLY A N 1
ATOM 1916 C CA . GLY A 1 246 ? -17.591 -11.285 9.330 1.00 97.19 246 GLY A CA 1
ATOM 1917 C C . GLY A 1 246 ? -17.762 -9.970 10.092 1.00 97.19 246 GLY A C 1
ATOM 1918 O O . GLY A 1 246 ? -18.821 -9.737 10.667 1.00 97.19 246 GLY A O 1
ATOM 1919 N N . ILE A 1 247 ? -16.705 -9.157 10.179 1.00 97.69 247 ILE A N 1
ATOM 1920 C CA . ILE A 1 247 ? -16.774 -7.809 10.753 1.00 97.69 247 ILE A CA 1
ATOM 1921 C C . ILE A 1 247 ? -17.484 -6.895 9.755 1.00 97.69 247 ILE A C 1
ATOM 1923 O O . ILE A 1 247 ? -17.194 -6.918 8.564 1.00 97.69 247 ILE A O 1
ATOM 1927 N N . THR A 1 248 ? -18.435 -6.126 10.274 1.00 97.38 248 THR A N 1
ATOM 1928 C CA . THR A 1 248 ? -19.360 -5.264 9.513 1.00 97.38 248 THR A CA 1
ATOM 1929 C C . THR A 1 248 ? -19.223 -3.793 9.888 1.00 97.38 248 THR A C 1
ATOM 1931 O O . THR A 1 248 ? -19.491 -2.921 9.073 1.00 97.38 248 THR A O 1
ATOM 1934 N N . HIS A 1 249 ? -18.793 -3.527 11.122 1.00 96.75 249 HIS A N 1
ATOM 1935 C CA . HIS A 1 249 ? -18.718 -2.195 11.704 1.00 96.75 249 HIS A CA 1
ATOM 1936 C C . HIS A 1 249 ? -17.342 -1.987 12.344 1.00 96.75 249 HIS A C 1
ATOM 1938 O O . HIS A 1 249 ? -16.764 -2.922 12.911 1.00 96.75 249 HIS A O 1
ATOM 1944 N N . ILE A 1 250 ? -16.808 -0.772 12.266 1.00 95.94 250 ILE A N 1
ATOM 1945 C CA . ILE A 1 250 ? -15.496 -0.406 12.807 1.00 95.94 250 ILE A CA 1
ATOM 1946 C C . ILE A 1 250 ? -15.646 0.872 13.638 1.00 95.94 250 ILE A C 1
ATOM 1948 O O . ILE A 1 250 ? -16.026 1.921 13.126 1.00 95.94 250 ILE A O 1
ATOM 1952 N N . LEU A 1 251 ? -15.333 0.774 14.929 1.00 95.62 251 LEU A N 1
ATOM 1953 C CA . LEU A 1 251 ? -15.316 1.885 15.873 1.00 95.62 251 LEU A CA 1
ATOM 1954 C C . LEU A 1 251 ? -13.863 2.325 16.104 1.00 95.62 251 LEU A C 1
ATOM 1956 O O . LEU A 1 251 ? -13.066 1.590 16.700 1.00 95.62 251 LEU A O 1
ATOM 1960 N N . CYS A 1 252 ? -13.528 3.527 15.638 1.00 94.06 252 CYS A N 1
ATOM 1961 C CA . CYS A 1 252 ? -12.197 4.115 15.723 1.00 94.06 252 CYS A CA 1
ATOM 1962 C C . CYS A 1 252 ? -12.099 5.148 16.858 1.00 94.06 252 CYS A C 1
ATOM 1964 O O . CYS A 1 252 ? -12.850 6.124 16.924 1.00 94.06 252 CYS A O 1
ATOM 1966 N N . LEU A 1 253 ? -11.108 4.968 17.732 1.00 94.00 253 LEU A N 1
ATOM 1967 C CA . LEU A 1 253 ? -10.764 5.905 18.808 1.00 94.00 253 LEU A CA 1
ATOM 1968 C C . LEU A 1 253 ? -9.474 6.692 18.526 1.00 94.00 253 LEU A C 1
ATOM 1970 O O . LEU A 1 253 ? -8.948 7.353 19.418 1.00 94.00 253 LEU A O 1
ATOM 1974 N N . CYS A 1 254 ? -8.917 6.599 17.318 1.00 90.38 254 CYS A N 1
ATOM 1975 C CA . CYS A 1 254 ? -7.704 7.319 16.937 1.00 90.38 254 CYS A CA 1
ATOM 1976 C C . CYS A 1 254 ? -8.007 8.803 16.703 1.00 90.38 254 CYS A C 1
ATOM 1978 O O . CYS A 1 254 ? -8.946 9.121 15.985 1.00 90.38 254 CYS A O 1
ATOM 1980 N N . SER A 1 255 ? -7.193 9.705 17.257 1.00 83.75 255 SER A N 1
ATOM 1981 C CA . SER A 1 255 ? -7.260 11.158 17.027 1.00 83.75 255 SER A CA 1
ATOM 1982 C C . SER A 1 255 ? -6.433 11.644 15.829 1.00 83.75 255 SER A C 1
ATOM 1984 O O . SER A 1 255 ? -6.278 12.845 15.633 1.00 83.75 255 SER A O 1
ATOM 1986 N N . ASN A 1 256 ? -5.845 10.728 15.055 1.00 70.62 256 ASN A N 1
ATOM 1987 C CA . ASN A 1 256 ? -4.974 11.038 13.929 1.00 70.62 256 ASN A CA 1
ATOM 1988 C C . ASN A 1 256 ? -5.286 10.174 12.699 1.00 70.62 256 ASN A C 1
ATOM 1990 O O . ASN A 1 256 ? -5.542 8.977 12.826 1.00 70.62 256 ASN A O 1
ATOM 1994 N N . GLU A 1 257 ? -5.132 10.773 11.515 1.00 63.12 257 GLU A N 1
ATOM 1995 C CA . GLU A 1 257 ? -5.270 10.162 10.177 1.00 63.12 257 GLU A CA 1
ATOM 1996 C C . GLU A 1 257 ? -4.575 8.789 10.056 1.00 63.12 257 GLU A C 1
ATOM 1998 O O . GLU A 1 257 ? -5.064 7.864 9.423 1.00 63.12 257 GLU A O 1
ATOM 2003 N N . ILE A 1 258 ? -3.422 8.625 10.716 1.00 61.09 258 ILE A N 1
ATOM 2004 C CA . ILE A 1 258 ? -2.613 7.391 10.702 1.00 61.09 258 ILE A CA 1
ATOM 2005 C C . ILE A 1 258 ? -3.379 6.197 11.302 1.00 61.09 258 ILE A C 1
ATOM 2007 O O . ILE A 1 258 ? -3.167 5.050 10.907 1.00 61.09 258 ILE A O 1
ATOM 2011 N N . GLY A 1 259 ? -4.233 6.461 12.293 1.00 56.97 259 GLY A N 1
ATOM 2012 C CA . GLY A 1 259 ? -5.073 5.464 12.944 1.00 56.97 259 GLY A CA 1
ATOM 2013 C C . GLY A 1 259 ? -6.542 5.511 12.517 1.00 56.97 259 GLY A C 1
ATOM 2014 O O . GLY A 1 259 ? -7.263 4.564 12.815 1.00 56.97 259 GLY A O 1
ATOM 2015 N N . GLN A 1 260 ? -6.980 6.577 11.851 1.00 63.69 260 GLN A N 1
ATOM 2016 C CA . GLN A 1 260 ? -8.315 6.753 11.284 1.00 63.69 260 GLN A CA 1
ATOM 2017 C C . GLN A 1 260 ? -8.368 6.090 9.902 1.00 63.69 260 GLN A C 1
ATOM 2019 O O . GLN A 1 260 ? -7.953 6.664 8.901 1.00 63.69 260 GLN A O 1
ATOM 2024 N N . SER A 1 261 ? -8.877 4.854 9.813 1.00 58.31 261 SER A N 1
ATOM 2025 C CA . SER A 1 261 ? -9.114 4.192 8.513 1.00 58.31 261 SER A CA 1
ATOM 2026 C C . SER A 1 261 ? -10.393 4.695 7.826 1.00 58.31 261 SER A C 1
ATOM 2028 O O . SER A 1 261 ? -11.054 3.934 7.114 1.00 58.31 261 SER A O 1
ATOM 2030 N N . ASP A 1 262 ? -10.780 5.933 8.121 1.00 49.94 262 ASP A N 1
ATOM 2031 C CA . ASP A 1 262 ? -12.088 6.526 7.895 1.00 49.94 262 ASP A CA 1
ATOM 2032 C C . ASP A 1 262 ? -12.433 6.468 6.404 1.00 49.94 262 ASP A C 1
ATOM 2034 O O . ASP A 1 262 ? -11.926 7.235 5.590 1.00 49.94 262 ASP A O 1
ATOM 2038 N N . SER A 1 263 ? -13.314 5.535 6.035 1.00 55.56 263 SER A N 1
ATOM 2039 C CA . SER A 1 263 ? -13.710 5.288 4.641 1.00 55.56 263 SER A CA 1
ATOM 2040 C C . SER A 1 263 ? -12.600 4.757 3.714 1.00 55.56 263 SER A C 1
ATOM 2042 O O . SER A 1 263 ? -12.618 5.048 2.519 1.00 55.56 263 SER A O 1
ATOM 2044 N N . GLN A 1 264 ? -11.666 3.923 4.195 1.00 67.38 264 GLN A N 1
ATOM 2045 C CA . GLN A 1 264 ? -10.801 3.167 3.266 1.00 67.38 264 GLN A CA 1
ATOM 2046 C C . GLN A 1 264 ? -11.576 2.120 2.449 1.00 67.38 264 GLN A C 1
ATOM 2048 O O . GLN A 1 264 ? -11.179 1.825 1.327 1.00 67.38 264 GLN A O 1
ATOM 2053 N N . ASN A 1 265 ? -12.654 1.553 3.009 1.00 83.56 265 ASN A N 1
ATOM 2054 C CA . ASN A 1 265 ? -13.512 0.563 2.340 1.00 83.56 265 ASN A CA 1
ATOM 2055 C C . ASN A 1 265 ? -14.994 0.762 2.759 1.00 83.56 265 ASN A C 1
ATOM 2057 O O . ASN A 1 265 ? -15.561 -0.098 3.444 1.00 83.56 265 ASN A O 1
ATOM 2061 N N . PRO A 1 266 ? -15.627 1.913 2.451 1.00 85.81 266 PRO A N 1
ATOM 2062 C CA . PRO A 1 266 ? -17.005 2.222 2.861 1.00 85.81 266 PRO A CA 1
ATOM 2063 C C . PRO A 1 266 ? -18.050 1.291 2.222 1.00 85.81 266 PRO A C 1
ATOM 2065 O O . PRO A 1 266 ? -19.177 1.197 2.694 1.00 85.81 266 PRO A O 1
ATOM 2068 N N . GLU A 1 267 ? -17.684 0.579 1.155 1.00 89.56 267 GLU A N 1
ATOM 2069 C CA . GLU A 1 267 ? -18.478 -0.484 0.540 1.00 89.56 267 GLU A CA 1
ATOM 2070 C C . GLU A 1 267 ? -18.413 -1.828 1.292 1.00 89.56 267 GLU A C 1
ATOM 2072 O O . GLU A 1 267 ? -19.151 -2.751 0.946 1.00 89.56 267 GLU A O 1
ATOM 2077 N N . LEU A 1 268 ? -17.531 -1.951 2.294 1.00 91.88 268 LEU A N 1
ATOM 2078 C CA . LEU A 1 268 ? -17.330 -3.166 3.093 1.00 91.88 268 LEU A CA 1
ATOM 2079 C C . LEU A 1 268 ? -17.703 -3.005 4.570 1.00 91.88 268 LEU A C 1
ATOM 2081 O O . LEU A 1 268 ? -18.146 -3.982 5.175 1.00 91.88 268 LEU A O 1
ATOM 2085 N N . PHE A 1 269 ? -17.496 -1.820 5.153 1.00 93.81 269 PHE A N 1
ATOM 2086 C CA . PHE A 1 269 ? -17.697 -1.583 6.584 1.00 93.81 269 PHE A CA 1
ATOM 2087 C C . PHE A 1 269 ? -18.355 -0.230 6.860 1.00 93.81 269 PHE A C 1
ATOM 2089 O O . PHE A 1 269 ? -18.031 0.771 6.219 1.00 93.81 269 PHE A O 1
ATOM 2096 N N . GLU A 1 270 ? -19.212 -0.190 7.878 1.00 93.56 270 GLU A N 1
ATOM 2097 C CA . GLU A 1 270 ? -19.707 1.054 8.468 1.00 93.56 270 GLU A CA 1
ATOM 2098 C C . GLU A 1 270 ? -18.749 1.542 9.570 1.00 93.56 270 GLU A C 1
ATOM 2100 O O . GLU A 1 270 ? -18.216 0.745 10.347 1.00 93.56 270 GLU A O 1
ATOM 2105 N N . TYR A 1 271 ? -18.502 2.853 9.637 1.00 92.50 271 TYR A N 1
ATOM 2106 C CA . TYR A 1 271 ? -17.472 3.453 10.491 1.00 92.50 271 TYR A CA 1
ATOM 2107 C C . TYR A 1 271 ? -18.063 4.420 11.524 1.00 92.50 271 TYR A C 1
ATOM 2109 O O . TYR A 1 271 ? -18.902 5.256 11.189 1.00 92.50 271 TYR A O 1
ATOM 2117 N N . LYS A 1 272 ? -17.567 4.359 12.766 1.00 92.88 272 LYS A N 1
ATOM 2118 C CA . LYS A 1 272 ? -17.903 5.293 13.851 1.00 92.88 272 LYS A CA 1
ATOM 2119 C C . LYS A 1 272 ? -16.634 5.796 14.536 1.00 92.88 272 LYS A C 1
ATOM 2121 O O . LYS A 1 272 ? -15.911 5.016 15.152 1.00 92.88 272 LYS A O 1
ATOM 2126 N N . ASN A 1 273 ? -16.374 7.099 14.456 1.00 91.56 273 ASN A N 1
ATOM 2127 C CA . ASN A 1 273 ? -15.081 7.671 14.838 1.00 91.56 273 ASN A CA 1
ATOM 2128 C C . ASN A 1 273 ? -15.264 8.718 15.942 1.00 91.56 273 ASN A C 1
ATOM 2130 O O . ASN A 1 273 ? -16.072 9.631 15.795 1.00 91.56 273 ASN A O 1
ATOM 2134 N N . PHE A 1 274 ? -14.509 8.585 17.036 1.00 89.50 274 PHE A N 1
ATOM 2135 C CA . PHE A 1 274 ? -14.623 9.455 18.220 1.00 89.50 274 PHE A CA 1
ATOM 2136 C C . PHE A 1 274 ? -13.395 10.348 18.474 1.00 89.50 274 PHE A C 1
ATOM 2138 O O . PHE A 1 274 ? -13.414 11.164 19.387 1.00 89.50 274 PHE A O 1
ATOM 2145 N N . SER A 1 275 ? -12.320 10.211 17.687 1.00 89.81 275 SER A N 1
ATOM 2146 C CA . SER A 1 275 ? -11.137 11.095 17.721 1.00 89.81 275 SER A CA 1
ATOM 2147 C C . SER A 1 275 ? -10.533 11.361 19.119 1.00 89.81 275 SER A C 1
ATOM 2149 O O . SER A 1 275 ? -10.248 12.500 19.490 1.00 89.81 275 SER A O 1
ATOM 2151 N N . ILE A 1 276 ? -10.289 10.303 19.897 1.00 90.94 276 ILE A N 1
ATOM 2152 C CA . ILE A 1 276 ? -9.827 10.402 21.292 1.00 90.94 276 ILE A CA 1
ATOM 2153 C C . ILE A 1 276 ? -8.295 10.472 21.374 1.00 90.94 276 ILE A C 1
ATOM 2155 O O . ILE A 1 276 ? -7.596 9.612 20.835 1.00 90.94 276 ILE A O 1
ATOM 2159 N N . CYS A 1 277 ? -7.752 11.466 22.080 1.00 89.31 277 CYS A N 1
ATOM 2160 C CA . CYS A 1 277 ? -6.317 11.566 22.363 1.00 89.31 277 CYS A CA 1
ATOM 2161 C C . CYS A 1 277 ? -5.847 10.488 23.360 1.00 89.31 277 CYS A C 1
ATOM 2163 O O . CYS A 1 277 ? -6.585 10.086 24.252 1.00 89.31 277 CYS A O 1
ATOM 2165 N N . ASP A 1 278 ? -4.615 9.990 23.202 1.00 87.94 278 ASP A N 1
ATOM 2166 C CA . ASP A 1 278 ? -4.017 8.980 24.098 1.00 87.94 278 ASP A CA 1
ATOM 2167 C C . ASP A 1 278 ? -3.133 9.676 25.147 1.00 87.94 278 ASP A C 1
ATOM 2169 O O . ASP A 1 278 ? -1.906 9.647 25.070 1.00 87.94 278 ASP A O 1
ATOM 2173 N N . ASN A 1 279 ? -3.764 10.397 26.076 1.00 89.50 279 ASN A N 1
ATOM 2174 C CA . ASN A 1 279 ? -3.097 11.028 27.216 1.00 89.50 279 ASN A CA 1
ATOM 2175 C C . ASN A 1 279 ? -3.990 10.979 28.467 1.00 89.50 279 ASN A C 1
ATOM 2177 O O . ASN A 1 279 ? -5.194 10.745 28.370 1.00 89.50 279 ASN A O 1
ATOM 2181 N N . GLU A 1 280 ? -3.381 11.182 29.635 1.00 87.25 280 GLU A N 1
ATOM 2182 C CA . GLU A 1 280 ? -4.041 11.054 30.943 1.00 87.25 280 GLU A CA 1
ATOM 2183 C C . GLU A 1 280 ? -5.094 12.150 31.197 1.00 87.25 280 GLU A C 1
ATOM 2185 O O . GLU A 1 280 ? -6.039 11.924 31.948 1.00 87.25 280 GLU A O 1
ATOM 2190 N N . ASP A 1 281 ? -4.980 13.298 30.520 1.00 90.00 281 ASP A N 1
ATOM 2191 C CA . ASP A 1 281 ? -5.907 14.433 30.629 1.00 90.00 281 ASP A CA 1
ATOM 2192 C C . ASP A 1 281 ? -7.206 14.252 29.810 1.00 90.00 281 ASP A C 1
ATOM 2194 O O . ASP A 1 281 ? -8.139 15.049 29.929 1.00 90.00 281 ASP A O 1
ATOM 2198 N N . THR A 1 282 ? -7.288 13.233 28.943 1.00 90.38 282 THR A N 1
ATOM 2199 C CA . THR A 1 282 ? -8.421 13.054 28.019 1.00 90.38 282 THR A CA 1
ATOM 2200 C C . THR A 1 282 ? -9.597 12.330 28.679 1.00 90.38 282 THR A C 1
ATOM 2202 O O . THR A 1 282 ? -9.531 11.136 28.980 1.00 90.38 282 THR A O 1
ATOM 2205 N N . ASN A 1 283 ? -10.731 13.023 28.820 1.00 91.25 283 ASN A N 1
ATOM 2206 C CA . ASN A 1 283 ? -11.961 12.457 29.379 1.00 91.25 283 ASN A CA 1
ATOM 2207 C C . ASN A 1 283 ? -12.700 11.534 28.387 1.00 91.25 283 ASN A C 1
ATOM 2209 O O . ASN A 1 283 ? -13.678 11.920 27.753 1.00 91.25 283 ASN A O 1
ATOM 2213 N N . ILE A 1 284 ? -12.269 10.275 28.282 1.00 93.38 284 ILE A N 1
ATOM 2214 C CA . ILE A 1 284 ? -12.924 9.26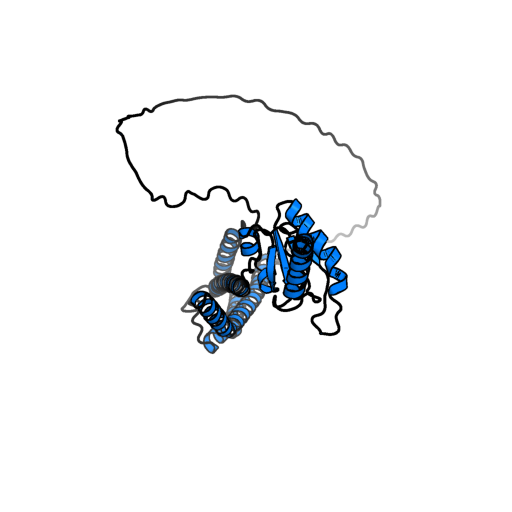9 27.422 1.00 93.38 284 ILE A CA 1
ATOM 2215 C C . ILE A 1 284 ? -14.348 8.884 27.882 1.00 93.38 284 ILE A C 1
ATOM 2217 O O . ILE A 1 284 ? -15.086 8.267 27.120 1.00 93.38 284 ILE A O 1
ATOM 2221 N N . ASN A 1 285 ? -14.770 9.250 29.099 1.00 92.44 285 ASN A N 1
ATOM 2222 C CA . ASN A 1 285 ? -16.088 8.864 29.620 1.00 92.44 285 ASN A CA 1
ATOM 2223 C C . ASN A 1 285 ? -17.250 9.482 28.820 1.00 92.44 285 ASN A C 1
ATOM 2225 O O . ASN A 1 285 ? -18.329 8.899 28.764 1.00 92.44 285 ASN A O 1
ATOM 2229 N N . GLU A 1 286 ? -17.023 10.637 28.184 1.00 92.75 286 GLU A N 1
ATOM 2230 C CA . GLU A 1 286 ? -18.029 11.387 27.413 1.00 92.75 286 GLU A CA 1
ATOM 2231 C C . GLU A 1 286 ? -18.596 10.599 26.223 1.00 92.75 286 GLU A C 1
ATOM 2233 O O . GLU A 1 286 ? -19.722 10.852 25.808 1.00 92.75 286 GLU A O 1
ATOM 2238 N N . ILE A 1 287 ? -17.856 9.610 25.707 1.00 94.62 287 ILE A N 1
ATOM 2239 C CA . ILE A 1 287 ? -18.278 8.796 24.557 1.00 94.62 287 ILE A CA 1
ATOM 2240 C C . ILE A 1 287 ? -18.865 7.431 24.942 1.00 94.62 287 ILE A C 1
ATOM 2242 O O . ILE A 1 287 ? -19.219 6.655 24.057 1.00 94.62 287 ILE A O 1
ATOM 2246 N N . PHE A 1 288 ? -18.941 7.085 26.232 1.00 94.69 288 PHE A N 1
ATOM 2247 C CA . PHE A 1 288 ? -19.331 5.731 26.651 1.00 94.69 288 PHE A CA 1
ATOM 2248 C C . PHE A 1 288 ? -20.786 5.384 26.323 1.00 94.69 288 PHE A C 1
ATOM 2250 O O . PHE A 1 288 ? -21.041 4.257 25.908 1.00 94.69 288 PHE A O 1
ATOM 2257 N N . GLU A 1 289 ? -21.717 6.326 26.482 1.00 93.38 289 GLU A N 1
ATOM 2258 C CA . GLU A 1 289 ? -23.141 6.122 26.177 1.00 93.38 289 GLU A CA 1
ATOM 2259 C C . GLU A 1 289 ? -23.355 5.952 24.663 1.00 93.38 289 GLU A C 1
ATOM 2261 O O . GLU A 1 289 ? -23.841 4.918 24.213 1.00 93.38 289 GLU A O 1
ATOM 2266 N N . GLU A 1 290 ? -22.848 6.888 23.856 1.00 95.38 290 GLU A N 1
ATOM 2267 C CA . GLU A 1 290 ? -22.951 6.830 22.391 1.00 95.38 290 GLU A CA 1
ATOM 2268 C C . GLU A 1 290 ? -22.238 5.603 21.787 1.00 95.38 290 GLU A C 1
ATOM 2270 O O . GLU A 1 290 ? -22.721 4.994 20.828 1.00 95.38 290 GLU A O 1
ATOM 2275 N N . ALA A 1 291 ? -21.093 5.202 22.349 1.00 95.75 291 ALA A N 1
ATOM 2276 C CA . ALA A 1 291 ? -20.409 3.984 21.934 1.00 95.75 291 ALA A CA 1
ATOM 2277 C C . ALA A 1 291 ? -21.163 2.714 22.352 1.00 95.75 291 ALA A C 1
ATOM 2279 O O . ALA A 1 291 ? -21.177 1.752 21.585 1.00 95.75 291 ALA A O 1
ATOM 2280 N N . HIS A 1 292 ? -21.787 2.696 23.534 1.00 95.50 292 HIS A N 1
ATOM 2281 C CA . HIS A 1 292 ? -22.617 1.580 23.986 1.00 95.50 292 HIS A CA 1
ATOM 2282 C C . HIS A 1 292 ? -23.799 1.364 23.035 1.00 95.50 292 HIS A C 1
ATOM 2284 O O . HIS A 1 292 ? -23.975 0.253 22.531 1.00 95.50 292 HIS A O 1
ATOM 2290 N N . ASP A 1 293 ? -24.537 2.430 22.723 1.00 95.12 293 ASP A N 1
ATOM 2291 C CA . ASP A 1 293 ? -25.682 2.391 21.808 1.00 95.12 293 ASP A CA 1
ATOM 2292 C C . ASP A 1 293 ? -25.286 1.923 20.403 1.00 95.12 293 ASP A C 1
ATOM 2294 O O . ASP A 1 293 ? -25.986 1.107 19.801 1.00 95.12 293 ASP A O 1
ATOM 2298 N N . PHE A 1 294 ? -24.128 2.365 19.897 1.00 96.06 294 PHE A N 1
ATOM 2299 C CA . PHE A 1 294 ? -23.591 1.873 18.628 1.00 96.06 294 PHE A CA 1
ATOM 2300 C C . PHE A 1 294 ? -23.302 0.365 18.665 1.00 96.06 294 PHE A C 1
ATOM 2302 O O . PHE A 1 294 ? -23.716 -0.360 17.763 1.00 96.06 294 PHE A O 1
ATOM 2309 N N . ILE A 1 295 ? -22.617 -0.137 19.699 1.00 96.12 295 ILE A N 1
ATOM 2310 C CA . ILE A 1 295 ? -22.269 -1.566 19.788 1.00 96.12 295 ILE A CA 1
ATOM 2311 C C . ILE A 1 295 ? -23.535 -2.429 19.919 1.00 96.12 295 ILE A C 1
ATOM 2313 O O . ILE A 1 295 ? -23.645 -3.456 19.245 1.00 96.12 295 ILE A O 1
ATOM 2317 N N . ASP A 1 296 ? -24.506 -2.001 20.731 1.00 94.75 296 ASP A N 1
ATOM 2318 C CA . ASP A 1 296 ? -25.780 -2.706 20.897 1.00 94.75 296 ASP A CA 1
ATOM 2319 C C . ASP A 1 296 ? -26.629 -2.671 19.617 1.00 94.75 296 ASP A C 1
ATOM 2321 O O . ASP A 1 296 ? -27.244 -3.683 19.275 1.00 94.75 296 ASP A O 1
ATOM 2325 N N . HIS A 1 297 ? -26.618 -1.569 18.858 1.00 95.75 297 HIS A N 1
ATOM 2326 C CA . HIS A 1 297 ? -27.256 -1.505 17.541 1.00 95.75 297 HIS A CA 1
ATOM 2327 C C . HIS A 1 297 ? -26.654 -2.530 16.565 1.00 95.75 297 HIS A C 1
ATOM 2329 O O . HIS A 1 297 ? -27.389 -3.279 15.918 1.00 95.75 297 HIS A O 1
ATOM 2335 N N . VAL A 1 298 ? -25.321 -2.638 16.514 1.00 96.75 298 VAL A N 1
ATOM 2336 C CA . VAL A 1 298 ? -24.633 -3.637 15.677 1.00 96.75 298 VAL A CA 1
ATOM 2337 C C . VAL A 1 298 ? -24.988 -5.067 16.095 1.00 96.75 298 VAL A C 1
ATOM 2339 O O . VAL A 1 298 ? -25.222 -5.914 15.230 1.00 96.75 298 VAL A O 1
ATOM 2342 N N . GLU A 1 299 ? -25.071 -5.346 17.400 1.00 93.25 299 GLU A N 1
ATOM 2343 C CA . GLU A 1 299 ? -25.481 -6.660 17.912 1.00 93.25 299 GLU A CA 1
ATOM 2344 C C . GLU A 1 299 ? -26.945 -6.986 17.555 1.00 93.25 299 GLU A C 1
ATOM 2346 O O . GLU A 1 299 ? -27.230 -8.114 17.148 1.00 93.25 299 GLU A O 1
ATOM 2351 N N . GLN A 1 300 ? -27.853 -6.003 17.610 1.00 94.75 300 GLN A N 1
ATOM 2352 C CA . GLN A 1 300 ? -29.263 -6.149 17.208 1.00 94.75 300 GLN A CA 1
ATOM 2353 C C . GLN A 1 300 ? -29.438 -6.427 15.708 1.00 94.75 300 GLN A C 1
ATOM 2355 O O . GLN A 1 300 ? -30.320 -7.198 15.329 1.00 94.75 300 GLN A O 1
ATOM 2360 N N . LEU A 1 301 ? -28.581 -5.858 14.853 1.00 95.81 301 LEU A N 1
ATOM 2361 C CA . LEU A 1 301 ? -28.534 -6.171 13.418 1.00 95.81 301 LEU A CA 1
ATOM 2362 C C . LEU A 1 301 ? -27.936 -7.562 13.113 1.00 95.81 301 LEU A C 1
ATOM 2364 O O . LEU A 1 301 ? -27.901 -7.973 11.953 1.00 95.81 301 LEU A O 1
ATOM 2368 N N . GLY A 1 302 ? -27.436 -8.287 14.122 1.00 95.25 302 GLY A N 1
ATOM 2369 C CA . GLY A 1 302 ? -26.681 -9.532 13.934 1.00 95.25 302 GLY A 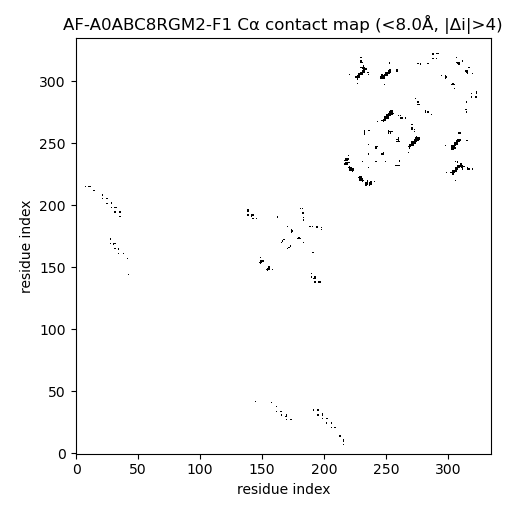CA 1
ATOM 2370 C C . GLY A 1 302 ? -25.289 -9.317 13.325 1.00 95.25 302 GLY A C 1
ATOM 2371 O O . GLY A 1 302 ? -24.669 -10.269 12.845 1.00 95.25 302 GLY A O 1
ATOM 2372 N N . GLY A 1 303 ? -24.809 -8.071 13.321 1.00 97.00 303 GLY A N 1
ATOM 2373 C CA . GLY A 1 303 ? -23.492 -7.692 12.836 1.00 97.00 303 GLY A CA 1
ATOM 2374 C C . GLY A 1 303 ? -22.386 -7.967 13.855 1.00 97.00 303 GLY A C 1
ATOM 2375 O O . GLY A 1 303 ? -22.603 -8.465 14.962 1.00 97.00 303 GLY A O 1
ATOM 2376 N N . LYS A 1 304 ? -21.161 -7.611 13.467 1.00 98.31 304 LYS A N 1
ATOM 2377 C CA . LYS A 1 304 ? -19.985 -7.643 14.344 1.00 98.31 304 LYS A CA 1
ATOM 2378 C C . LYS A 1 304 ? -19.182 -6.358 14.225 1.00 98.31 304 LYS A C 1
ATOM 2380 O O . LYS A 1 304 ? -18.994 -5.848 13.112 1.00 98.31 304 LYS A O 1
ATOM 2385 N N . VAL A 1 305 ? -18.672 -5.888 15.360 1.00 97.81 305 VAL A N 1
ATOM 2386 C CA . VAL A 1 305 ? -17.899 -4.650 15.485 1.00 97.81 305 VAL A CA 1
ATOM 2387 C C . VAL A 1 305 ? -16.444 -4.923 15.873 1.00 97.81 305 VAL A C 1
ATOM 2389 O O . VAL A 1 305 ? -16.153 -5.732 16.759 1.00 97.81 305 VAL A O 1
ATOM 2392 N N . LEU A 1 306 ? -15.522 -4.216 15.218 1.00 97.81 306 LEU A N 1
ATOM 2393 C CA . LEU A 1 306 ? -14.148 -4.032 15.678 1.00 97.81 306 LEU A CA 1
ATOM 2394 C C . LEU A 1 306 ? -14.026 -2.690 16.394 1.00 97.81 306 LEU A C 1
ATOM 2396 O O . LEU A 1 306 ? -14.236 -1.652 15.779 1.00 97.81 306 LEU A O 1
ATOM 2400 N N . ILE A 1 307 ? -13.597 -2.703 17.651 1.00 97.31 307 ILE A N 1
ATOM 2401 C CA . ILE A 1 307 ? -13.222 -1.500 18.396 1.00 97.31 307 ILE A CA 1
ATOM 2402 C C . ILE A 1 307 ? -11.699 -1.380 18.387 1.00 97.31 307 ILE A C 1
ATOM 2404 O O . ILE A 1 307 ? -10.995 -2.294 18.829 1.00 97.31 307 ILE A O 1
ATOM 2408 N N . HIS A 1 308 ? -11.162 -0.263 17.900 1.00 95.75 308 HIS A N 1
ATOM 2409 C CA . HIS A 1 308 ? -9.716 -0.069 17.856 1.00 95.75 308 HIS A CA 1
ATOM 2410 C C . HIS A 1 308 ? -9.257 1.338 18.235 1.00 95.75 308 HIS A C 1
ATOM 2412 O O . HIS A 1 308 ? -9.974 2.331 18.140 1.00 95.75 308 HIS A O 1
ATOM 2418 N N . CYS A 1 309 ? -8.004 1.399 18.671 1.00 94.00 309 CYS A N 1
ATOM 2419 C CA . CYS A 1 309 ? -7.222 2.625 18.741 1.00 94.00 309 CYS A CA 1
ATOM 2420 C C . CYS A 1 309 ? -5.910 2.398 17.969 1.00 94.00 309 CYS A C 1
ATOM 2422 O O . CYS A 1 309 ? -5.870 1.549 17.075 1.00 94.00 309 CYS A O 1
ATOM 2424 N N . PHE A 1 310 ? -4.835 3.120 18.293 1.00 92.56 310 PHE A N 1
ATOM 2425 C CA . PHE A 1 310 ? -3.555 2.942 17.606 1.00 92.56 310 PHE A CA 1
ATOM 2426 C C . PHE A 1 310 ? -2.929 1.561 17.885 1.00 92.56 310 PHE A C 1
ATOM 2428 O O . PHE A 1 310 ? -2.744 0.777 16.957 1.00 92.56 310 PHE A O 1
ATOM 2435 N N . GLU A 1 311 ? -2.689 1.212 19.155 1.00 92.00 311 GLU A N 1
ATOM 2436 C CA . GLU A 1 311 ? -2.079 -0.081 19.529 1.00 92.00 311 GLU A CA 1
ATOM 2437 C C . GLU A 1 311 ? -3.069 -1.160 19.993 1.00 92.00 311 GLU A C 1
ATOM 2439 O O . GLU A 1 311 ? -2.699 -2.325 20.109 1.00 92.00 311 GLU A O 1
ATOM 2444 N N . GLY A 1 312 ? -4.313 -0.794 20.312 1.00 93.69 312 GLY A N 1
ATOM 2445 C CA . GLY A 1 312 ? -5.281 -1.725 20.902 1.00 93.69 312 GLY A CA 1
ATOM 2446 C C . GLY A 1 312 ? -5.087 -2.008 22.396 1.00 93.69 312 GLY A C 1
ATOM 2447 O O . GLY A 1 312 ? -5.487 -3.073 22.861 1.00 93.69 312 GLY A O 1
ATOM 2448 N N . ARG A 1 313 ? -4.437 -1.094 23.136 1.00 94.06 313 ARG A N 1
ATOM 2449 C CA . ARG A 1 313 ? -4.037 -1.288 24.548 1.00 94.06 313 ARG A CA 1
ATOM 2450 C C . ARG A 1 313 ? -4.679 -0.334 25.556 1.00 94.06 313 ARG A C 1
ATOM 2452 O O . ARG A 1 313 ? -4.961 -0.752 26.669 1.00 94.06 313 ARG A O 1
ATOM 2459 N N . SER A 1 314 ? -4.844 0.932 25.174 1.00 94.31 314 SER A N 1
ATOM 2460 C CA . SER A 1 314 ? -5.346 2.023 26.023 1.00 94.31 314 SER A CA 1
ATOM 2461 C C . SER A 1 314 ? -6.833 2.267 25.715 1.00 94.31 314 SER A C 1
ATOM 2463 O O . SER A 1 314 ? -7.654 1.390 25.973 1.00 94.31 314 SER A O 1
ATOM 2465 N N . ARG A 1 315 ? -7.171 3.386 25.058 1.00 95.38 315 ARG A N 1
ATOM 2466 C CA . ARG A 1 315 ? -8.519 3.826 24.643 1.00 95.38 315 ARG A CA 1
ATOM 2467 C C . ARG A 1 315 ? -9.508 2.699 24.297 1.00 95.38 315 ARG A C 1
ATOM 2469 O O . ARG A 1 315 ? -10.591 2.657 24.871 1.00 95.38 315 ARG A O 1
ATOM 2476 N N . SER A 1 316 ? -9.161 1.770 23.396 1.00 96.56 316 SER A N 1
ATOM 2477 C CA . SER A 1 316 ? -10.086 0.695 22.985 1.00 96.56 316 SER A CA 1
ATOM 2478 C C . SER A 1 316 ? -10.304 -0.378 24.048 1.00 96.56 316 SER A C 1
ATOM 2480 O O . SER A 1 316 ? -11.402 -0.922 24.126 1.00 96.56 316 SER A O 1
ATOM 2482 N N . ALA A 1 317 ? -9.311 -0.654 24.894 1.00 96.69 317 ALA A N 1
ATOM 2483 C CA . ALA A 1 317 ? -9.472 -1.561 26.026 1.00 96.69 317 ALA A CA 1
ATOM 2484 C C . ALA A 1 317 ? -10.353 -0.922 27.108 1.00 96.69 317 ALA A C 1
ATOM 2486 O O . ALA A 1 317 ? -11.252 -1.584 27.623 1.00 96.69 317 ALA A O 1
ATOM 2487 N N . THR A 1 318 ? -10.158 0.373 27.382 1.00 96.19 318 THR A N 1
ATOM 2488 C CA . THR A 1 318 ? -11.002 1.156 28.298 1.00 96.19 318 THR A CA 1
ATOM 2489 C C . THR A 1 318 ? -12.461 1.172 27.842 1.00 96.19 318 THR A C 1
ATOM 2491 O O . THR A 1 318 ? -13.347 0.861 28.635 1.00 96.19 318 THR A O 1
ATOM 2494 N N . LEU A 1 319 ? -12.718 1.452 26.559 1.00 97.00 319 LEU A N 1
ATOM 2495 C CA . LEU A 1 319 ? -14.071 1.478 25.996 1.00 97.00 319 LEU A CA 1
ATOM 2496 C C . LEU A 1 319 ? -14.751 0.096 26.043 1.00 97.00 319 LEU A C 1
ATOM 2498 O O . LEU A 1 319 ? -15.895 -0.018 26.477 1.00 97.00 319 LEU A O 1
ATOM 2502 N N . VAL A 1 320 ? -14.037 -0.969 25.652 1.00 96.81 320 VAL A N 1
ATOM 2503 C CA . VAL A 1 320 ? -14.537 -2.354 25.748 1.00 96.81 320 VAL A CA 1
ATOM 2504 C C . VAL A 1 320 ? -14.851 -2.727 27.198 1.00 96.81 320 VAL A C 1
ATOM 2506 O O . VAL A 1 320 ? -15.877 -3.355 27.457 1.00 96.81 320 VAL A O 1
ATOM 2509 N N . LEU A 1 321 ? -14.003 -2.337 28.154 1.00 95.69 321 LEU A N 1
ATOM 2510 C CA . LEU A 1 321 ? -14.236 -2.605 29.571 1.00 95.69 321 LEU A CA 1
ATOM 2511 C C . LEU A 1 321 ? -15.469 -1.853 30.091 1.00 95.69 321 LEU A C 1
ATOM 2513 O O . LEU A 1 321 ? -16.309 -2.474 30.738 1.00 95.69 321 LEU A O 1
ATOM 2517 N N . ALA A 1 322 ? -15.615 -0.566 29.761 1.00 94.88 322 ALA A N 1
ATOM 2518 C CA . ALA A 1 322 ? -16.781 0.238 30.129 1.00 94.88 322 ALA A CA 1
ATOM 2519 C C . ALA A 1 322 ? -18.086 -0.366 29.582 1.00 94.88 322 ALA A C 1
ATOM 2521 O O . ALA A 1 322 ? -19.034 -0.574 30.338 1.00 94.88 322 ALA A O 1
ATOM 2522 N N . TYR A 1 323 ? -18.100 -0.758 28.304 1.00 94.50 323 TYR A N 1
ATOM 2523 C CA . TYR A 1 323 ? -19.230 -1.442 27.670 1.00 94.50 323 TYR A CA 1
ATOM 2524 C C . TYR A 1 323 ? -19.601 -2.759 28.377 1.00 94.50 323 TYR A C 1
ATOM 2526 O O . TYR A 1 323 ? -20.763 -2.993 28.719 1.00 94.50 323 TYR A O 1
ATOM 2534 N N . LEU A 1 324 ? -18.608 -3.611 28.663 1.00 92.62 324 LEU A N 1
ATOM 2535 C CA . LEU A 1 324 ? -18.826 -4.871 29.382 1.00 92.62 324 LEU A CA 1
ATOM 2536 C C . LEU A 1 324 ? -19.302 -4.651 30.824 1.00 92.62 324 LEU A C 1
ATOM 2538 O O . LEU A 1 324 ? -20.083 -5.460 31.330 1.00 92.62 324 LEU A O 1
ATOM 2542 N N . MET A 1 325 ? -18.841 -3.587 31.487 1.00 91.06 325 MET A N 1
ATOM 2543 C CA . MET A 1 325 ? -19.308 -3.204 32.818 1.00 91.06 325 MET A CA 1
ATOM 2544 C C . MET A 1 325 ? -20.763 -2.744 32.775 1.00 91.06 325 MET A C 1
ATOM 2546 O O . MET A 1 325 ? -21.548 -3.257 33.563 1.00 91.06 325 MET A O 1
ATOM 2550 N N . LEU A 1 326 ? -21.150 -1.871 31.840 1.00 85.69 326 LEU A N 1
ATOM 2551 C CA . LEU A 1 326 ? -22.537 -1.412 31.681 1.00 85.69 326 LEU A CA 1
ATOM 2552 C C . LEU A 1 326 ? -23.496 -2.585 31.418 1.00 85.69 326 LEU A C 1
ATOM 2554 O O . LEU A 1 326 ? -24.444 -2.780 32.181 1.00 85.69 326 LEU A O 1
ATOM 2558 N N . ARG A 1 327 ? -23.187 -3.457 30.444 1.00 81.12 327 ARG A N 1
ATOM 2559 C CA . ARG A 1 327 ? -24.010 -4.650 30.156 1.00 81.12 327 ARG A CA 1
ATOM 2560 C C . ARG A 1 327 ? -24.109 -5.625 31.328 1.00 81.12 327 ARG A C 1
ATOM 2562 O O . ARG A 1 327 ? -25.161 -6.233 31.523 1.00 81.12 327 ARG A O 1
ATOM 2569 N N . LYS A 1 328 ? -23.042 -5.796 32.118 1.00 61.06 328 LYS A N 1
ATOM 2570 C CA . LYS A 1 328 ? -23.068 -6.683 33.296 1.00 61.06 328 LYS A CA 1
ATOM 2571 C C . LYS A 1 328 ? -23.662 -6.035 34.540 1.00 61.06 328 LYS A C 1
ATOM 2573 O O . LYS A 1 328 ? -24.212 -6.766 35.354 1.00 61.06 328 LYS A O 1
ATOM 2578 N N . LEU A 1 329 ? -23.615 -4.714 34.695 1.00 53.34 329 LEU A N 1
ATOM 2579 C CA . LEU A 1 329 ? -24.217 -4.014 35.835 1.00 53.34 329 LEU A CA 1
ATOM 2580 C C . LEU A 1 329 ? -25.744 -4.148 35.845 1.00 53.34 329 LEU A C 1
ATOM 2582 O O . LEU A 1 329 ? -26.320 -4.263 36.922 1.00 53.34 329 LEU A O 1
ATOM 2586 N N . VAL A 1 330 ? -26.384 -4.293 34.679 1.00 50.56 330 VAL A N 1
ATOM 2587 C CA . VAL A 1 330 ? -27.806 -4.683 34.586 1.00 50.56 330 VAL A CA 1
ATOM 2588 C C . VAL A 1 330 ? -28.061 -6.096 35.156 1.00 50.56 330 VAL A C 1
ATOM 2590 O O . VAL A 1 330 ? -29.143 -6.363 35.669 1.00 50.56 330 VAL A O 1
ATOM 2593 N N . GLN A 1 331 ? -27.063 -6.991 35.143 1.00 45.22 331 GLN A N 1
ATOM 2594 C CA . GLN A 1 331 ? -27.134 -8.325 35.765 1.00 45.22 331 GLN A CA 1
ATOM 2595 C C . GLN A 1 331 ? -26.608 -8.386 37.211 1.00 45.22 331 GLN A C 1
ATOM 2597 O O . GLN A 1 331 ? -26.788 -9.412 37.864 1.00 45.22 331 GLN A O 1
ATOM 2602 N N . ILE A 1 332 ? -26.008 -7.320 37.757 1.00 46.41 332 ILE A N 1
ATOM 2603 C CA . ILE A 1 332 ? -25.644 -7.246 39.186 1.00 46.41 332 ILE A CA 1
ATOM 2604 C C . ILE A 1 332 ? -26.828 -6.646 39.962 1.00 46.41 332 ILE A C 1
ATOM 2606 O O . ILE A 1 332 ? -26.733 -5.604 40.606 1.00 46.41 332 ILE A O 1
ATOM 2610 N N . THR A 1 333 ? -27.973 -7.328 39.898 1.00 43.75 333 THR A N 1
ATOM 2611 C CA . THR A 1 333 ? -29.095 -7.103 40.817 1.00 43.75 333 THR A CA 1
ATOM 2612 C C . THR A 1 333 ? -29.590 -8.432 41.389 1.00 43.75 333 THR A C 1
ATOM 2614 O O . THR A 1 333 ? -29.925 -9.358 40.660 1.00 43.75 333 THR A O 1
ATOM 2617 N N . SER A 1 334 ? -29.634 -8.490 42.724 1.00 39.72 334 SER A N 1
ATOM 2618 C CA . SER A 1 334 ? -30.274 -9.524 43.554 1.00 39.72 334 SER A CA 1
ATOM 2619 C C . SER A 1 334 ? -29.729 -10.964 43.501 1.00 39.72 334 SER A C 1
ATOM 2621 O O . SER A 1 334 ? -30.285 -11.841 42.842 1.00 39.72 334 SER A O 1
ATOM 2623 N N . THR A 1 335 ? -28.773 -11.233 44.397 1.00 35.19 335 THR A N 1
ATOM 2624 C CA . THR A 1 335 ? -28.796 -12.426 45.270 1.00 35.19 335 THR A CA 1
ATOM 2625 C C . THR A 1 335 ? -28.646 -11.981 46.715 1.00 35.19 335 THR A C 1
ATOM 2627 O O . THR A 1 335 ? -27.656 -11.253 46.956 1.00 35.19 335 THR A O 1
#

Foldseek 3Di:
DVVVVVVLVVLVVVLVVCPVVLVLLVQLLVLLVVLLVVVVVLVVCVVVDDPPDPDDDDDDDDDDDDDDDDDDDDDDDDDDDDDDDDDDDDDDDDDDDDDDDDDDDDDDDDDDDDDDDDDDDPDPPDPPPCPVVVLVVVLVSLVVLVVVLVVDPVSVVVQVVSVVSCCVRNVVSCVVVVNDQVAPPDDDDSNNSSSSVSSVVSVVVSVVSVVSVLVSLADAWDDPDLFETFFALNPVSNQVNCVVSQAAEEEEAALDPSRCCPPVPVVRHHYHYDNFDPDPPTDLVVCLVVVLVVSVVCVVVVGHYYYYYHGRPGSSVVSVVSSVCVVCVVVPDDD

Secondary structure (DSSP, 8-state):
-HHHHHHHHHHHHHHHHHHHHHHHHHHHHHHHHHHHHHHHHHHHHHHT-----------------------------------------------------------------PPPP-----------SSHHHHHHHHHHHHHHHHHHTTT-HHHHHHHHHHHHHHIIIIIHHHHHTT---SSS-SSS--HHHHHHHHHHHHHHHHHHHHHHHHHHT--PPEESSSSEEEE-HHHHT-HHHHHHHT--EEEE--SSTTT--TTSSTTT-EEEE----SSTT--GGGGHHHHHHHHHHHHHTT--EEEE-SSSSSHHHHHHHHHHHHHHHTT----

Mean predicted aligned error: 16.08 Å